Protein AF-A0A1S3IT94-F1 (afdb_monomer_lite)

Structure (mmCIF, N/CA/C/O backbone):
data_AF-A0A1S3IT94-F1
#
_entry.id   AF-A0A1S3IT94-F1
#
loop_
_atom_site.group_PDB
_atom_site.id
_atom_site.type_symbol
_atom_site.label_atom_id
_atom_site.label_alt_id
_atom_site.label_comp_id
_atom_site.label_asym_id
_atom_site.label_entity_id
_atom_site.label_seq_id
_atom_site.pdbx_PDB_ins_code
_atom_site.Cartn_x
_atom_site.Cartn_y
_atom_site.Cartn_z
_atom_site.occupancy
_atom_site.B_iso_or_equiv
_atom_site.auth_seq_id
_atom_site.auth_comp_id
_atom_site.auth_asym_id
_atom_site.auth_atom_id
_atom_site.pdbx_PDB_model_num
ATOM 1 N N . GLN A 1 1 ? -14.171 5.088 -0.747 1.00 78.56 1 GLN A N 1
ATOM 2 C CA . GLN A 1 1 ? -12.968 5.664 -0.095 1.00 78.56 1 GLN A CA 1
ATOM 3 C C . GLN A 1 1 ? -12.028 6.162 -1.191 1.00 78.56 1 GLN A C 1
ATOM 5 O O . GLN A 1 1 ? -12.064 5.549 -2.247 1.00 78.56 1 GLN A O 1
ATOM 10 N N . PRO A 1 2 ? -11.254 7.252 -1.015 1.00 91.00 2 PRO A N 1
ATOM 11 C CA . PRO A 1 2 ? -10.341 7.728 -2.061 1.00 91.00 2 PRO A CA 1
ATOM 12 C C . PRO A 1 2 ? -9.267 6.685 -2.406 1.00 91.00 2 PRO A C 1
ATOM 14 O O . PRO A 1 2 ? -8.720 6.064 -1.494 1.00 91.00 2 PRO A O 1
ATOM 17 N N . GLU A 1 3 ? -8.940 6.518 -3.690 1.00 90.44 3 GLU A N 1
ATOM 18 C CA . GLU A 1 3 ? -8.047 5.437 -4.150 1.00 90.44 3 GLU A CA 1
ATOM 19 C C . GLU A 1 3 ? -6.623 5.567 -3.592 1.00 90.44 3 GLU A C 1
ATOM 21 O O . GLU A 1 3 ? -6.069 4.605 -3.065 1.00 90.44 3 GLU A O 1
ATOM 26 N N . GLY A 1 4 ? -6.062 6.781 -3.582 1.00 92.44 4 GLY A N 1
ATOM 27 C CA . GLY A 1 4 ? -4.735 7.016 -3.003 1.00 92.44 4 GLY A CA 1
ATOM 28 C C . GLY A 1 4 ? -4.660 6.695 -1.513 1.00 92.44 4 GLY A C 1
ATOM 29 O O . GLY A 1 4 ? -3.640 6.211 -1.031 1.00 92.44 4 GLY A O 1
ATOM 30 N N . LEU A 1 5 ? -5.762 6.867 -0.778 1.00 94.69 5 LEU A N 1
ATOM 31 C CA . LEU A 1 5 ? -5.815 6.434 0.614 1.00 94.69 5 LEU A CA 1
ATOM 32 C C . LEU A 1 5 ? -5.825 4.906 0.729 1.00 94.69 5 LEU A C 1
ATOM 34 O O . LEU A 1 5 ? -5.148 4.366 1.598 1.00 94.69 5 LEU A O 1
ATOM 38 N N . LYS A 1 6 ? -6.574 4.206 -0.128 1.00 93.25 6 LYS A N 1
ATOM 39 C CA . LYS A 1 6 ? -6.608 2.736 -0.143 1.00 93.25 6 LYS A CA 1
ATOM 40 C C . LYS A 1 6 ? -5.209 2.158 -0.387 1.00 93.25 6 LYS A C 1
ATOM 42 O O . LYS A 1 6 ? -4.783 1.271 0.345 1.00 93.25 6 LYS A O 1
ATOM 47 N N . GLN A 1 7 ? -4.471 2.723 -1.337 1.00 94.69 7 GLN A N 1
ATOM 48 C CA . GLN A 1 7 ? -3.089 2.339 -1.637 1.00 94.69 7 GLN A CA 1
ATOM 49 C C . GLN A 1 7 ? -2.137 2.580 -0.457 1.00 94.69 7 GLN A C 1
ATOM 51 O O . GLN A 1 7 ? -1.350 1.703 -0.108 1.00 94.69 7 GLN A O 1
ATOM 56 N N . LEU A 1 8 ? -2.233 3.740 0.205 1.00 95.06 8 LEU A N 1
ATOM 57 C CA . LEU A 1 8 ? -1.429 4.040 1.396 1.00 95.06 8 LEU A CA 1
ATOM 58 C C . LEU A 1 8 ? -1.749 3.107 2.570 1.00 95.06 8 LEU A C 1
ATOM 60 O O . LEU A 1 8 ? -0.840 2.692 3.283 1.00 95.06 8 LEU A O 1
ATOM 64 N N . ILE A 1 9 ? -3.023 2.757 2.761 1.00 95.06 9 ILE A N 1
ATOM 65 C CA . ILE A 1 9 ? -3.439 1.795 3.787 1.00 95.06 9 ILE A CA 1
ATOM 66 C C . ILE A 1 9 ? -2.860 0.412 3.484 1.00 95.06 9 ILE A C 1
ATOM 68 O O . ILE A 1 9 ? -2.285 -0.197 4.380 1.00 95.06 9 ILE A O 1
ATOM 72 N N . ALA A 1 10 ? -2.951 -0.061 2.239 1.00 95.06 10 ALA A N 1
ATOM 73 C CA . ALA A 1 10 ? -2.386 -1.350 1.841 1.00 95.06 10 ALA A CA 1
ATOM 74 C C . ALA A 1 10 ? -0.861 -1.398 2.056 1.00 95.06 10 ALA A C 1
ATOM 76 O O . ALA A 1 10 ? -0.342 -2.366 2.609 1.00 95.06 10 ALA A O 1
ATOM 77 N N . LEU A 1 11 ? -0.148 -0.321 1.703 1.00 95.75 11 LEU A N 1
ATOM 78 C CA . LEU A 1 11 ? 1.286 -0.177 1.978 1.00 95.75 11 LEU A CA 1
ATOM 79 C C . LEU A 1 11 ? 1.602 -0.225 3.476 1.00 95.75 11 LEU A C 1
ATOM 81 O O . LEU A 1 11 ? 2.539 -0.911 3.884 1.00 95.75 11 LEU A O 1
ATOM 85 N N . TYR A 1 12 ? 0.841 0.518 4.283 1.00 95.62 12 TYR A N 1
ATOM 86 C CA . TYR A 1 12 ? 1.028 0.569 5.728 1.00 95.62 12 TYR A CA 1
ATOM 87 C C . TYR A 1 12 ? 0.789 -0.801 6.364 1.00 95.62 12 TYR A C 1
ATOM 89 O O . TYR A 1 12 ? 1.653 -1.293 7.083 1.00 95.62 12 TYR A O 1
ATOM 97 N N . ILE A 1 13 ? -0.335 -1.451 6.050 1.00 94.50 13 ILE A N 1
ATOM 98 C CA . ILE A 1 13 ? -0.670 -2.777 6.579 1.00 94.50 13 ILE A CA 1
ATOM 99 C C . ILE A 1 13 ? 0.391 -3.792 6.162 1.00 94.50 13 ILE A C 1
ATOM 101 O O . ILE A 1 13 ? 0.944 -4.462 7.027 1.00 94.50 13 ILE A O 1
ATOM 105 N N . GLY A 1 14 ? 0.742 -3.866 4.874 1.00 94.19 14 GLY A N 1
ATOM 106 C CA . GLY A 1 14 ? 1.728 -4.834 4.388 1.00 94.19 14 GLY A CA 1
ATOM 107 C C . GLY A 1 14 ? 3.084 -4.716 5.093 1.00 94.19 14 GLY A C 1
ATOM 108 O O . GLY A 1 14 ? 3.676 -5.731 5.467 1.00 94.19 14 GLY A O 1
ATOM 109 N N . ARG A 1 15 ? 3.540 -3.482 5.356 1.00 94.50 15 ARG A N 1
ATOM 110 C CA . ARG A 1 15 ? 4.793 -3.212 6.082 1.00 94.50 15 ARG A CA 1
ATOM 111 C C . ARG A 1 15 ? 4.700 -3.476 7.574 1.00 94.50 15 ARG A C 1
ATOM 113 O O . ARG A 1 15 ? 5.636 -4.007 8.162 1.00 94.50 15 ARG A O 1
ATOM 120 N N . CYS A 1 16 ? 3.602 -3.060 8.191 1.00 93.00 16 CYS A N 1
ATOM 121 C CA . CYS A 1 16 ? 3.471 -3.070 9.637 1.00 93.00 16 CYS A CA 1
ATOM 122 C C . CYS A 1 16 ? 2.882 -4.372 10.175 1.00 93.00 16 CYS A C 1
ATOM 124 O O . CYS A 1 16 ? 2.985 -4.583 11.376 1.00 93.00 16 CYS A O 1
ATOM 126 N N . HIS A 1 17 ? 2.346 -5.270 9.338 1.00 91.56 17 HIS A N 1
ATO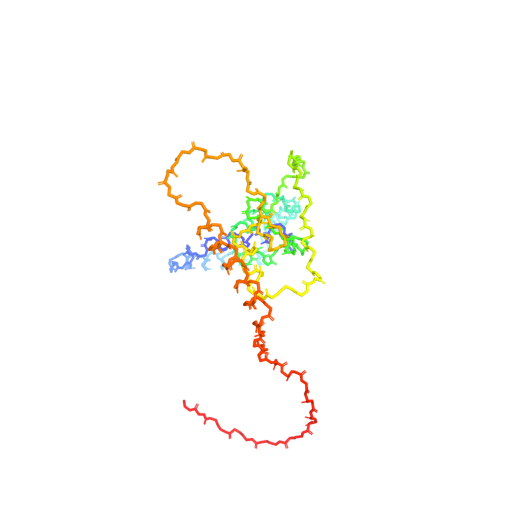M 127 C CA . HIS A 1 17 ? 1.734 -6.525 9.790 1.00 91.56 17 HIS A CA 1
ATOM 128 C C . HIS A 1 17 ? 2.579 -7.336 10.798 1.00 91.56 17 HIS A C 1
ATOM 130 O O . HIS A 1 17 ? 1.981 -7.922 11.702 1.00 91.56 17 HIS A O 1
ATOM 136 N N . PRO A 1 18 ? 3.933 -7.384 10.738 1.00 91.75 18 PRO A N 1
ATOM 137 C CA . PRO A 1 18 ? 4.709 -8.140 11.719 1.00 91.75 18 PRO A CA 1
ATOM 138 C C . PRO A 1 18 ? 4.586 -7.562 13.132 1.00 91.75 18 PRO A C 1
ATOM 140 O O . PRO A 1 18 ? 4.558 -8.319 14.097 1.00 91.75 18 PRO A O 1
ATOM 143 N N . CYS A 1 19 ? 4.442 -6.239 13.258 1.00 87.88 19 CYS A N 1
ATOM 144 C CA . CYS A 1 19 ? 4.283 -5.551 14.541 1.00 87.88 19 CYS A CA 1
ATOM 145 C C . CYS A 1 19 ? 2.935 -5.856 15.216 1.00 87.88 19 CYS A C 1
ATOM 147 O O . CYS A 1 19 ? 2.755 -5.556 16.388 1.00 87.88 19 CYS A O 1
ATOM 149 N N . TRP A 1 20 ? 1.985 -6.436 14.478 1.00 89.06 20 TRP A N 1
ATOM 150 C CA . TRP A 1 20 ? 0.621 -6.700 14.938 1.00 89.06 20 TRP A CA 1
ATOM 151 C C . TRP A 1 20 ? 0.454 -8.158 15.376 1.00 89.06 20 TRP A C 1
ATOM 153 O O . TRP A 1 20 ? -0.643 -8.570 15.728 1.00 89.06 20 TRP A O 1
ATOM 163 N N . LYS A 1 21 ? 1.534 -8.952 15.346 1.00 90.75 21 LYS A N 1
ATOM 164 C CA . LYS A 1 21 ? 1.544 -10.344 15.819 1.00 90.75 21 LYS A CA 1
ATOM 165 C C . LYS A 1 21 ? 1.709 -10.455 17.336 1.00 90.75 21 LYS A C 1
ATOM 167 O O . LYS A 1 21 ? 1.485 -11.527 17.887 1.00 90.75 21 LYS A O 1
ATOM 172 N N . ASP A 1 22 ? 2.116 -9.374 17.997 1.00 93.56 22 ASP A N 1
ATOM 173 C CA . ASP A 1 22 ? 2.289 -9.333 19.445 1.00 93.56 22 ASP A CA 1
ATOM 174 C C . ASP A 1 22 ? 0.916 -9.399 20.154 1.00 93.56 22 ASP A C 1
ATOM 176 O O . ASP A 1 22 ? 0.066 -8.531 19.916 1.00 93.56 22 ASP A O 1
ATOM 180 N N . PRO A 1 23 ? 0.677 -10.394 21.033 1.00 93.88 23 PRO A N 1
ATOM 181 C CA . PRO A 1 23 ? -0.583 -10.532 21.758 1.00 93.88 23 PRO A CA 1
ATOM 182 C C . PRO A 1 23 ? -0.984 -9.296 22.570 1.00 93.88 23 PRO A C 1
ATOM 184 O O . PRO A 1 23 ? -2.176 -9.005 22.680 1.00 93.88 23 PRO A O 1
ATOM 187 N N . ASP A 1 24 ? -0.025 -8.563 23.140 1.00 94.94 24 ASP A N 1
ATOM 188 C CA . ASP A 1 24 ? -0.311 -7.352 23.910 1.00 94.94 24 ASP A CA 1
ATOM 189 C C . ASP A 1 24 ? -0.787 -6.217 23.003 1.00 94.94 24 ASP A C 1
ATOM 191 O O . ASP A 1 24 ? -1.761 -5.529 23.326 1.00 94.94 24 ASP A O 1
ATOM 195 N N . VAL A 1 25 ? -0.173 -6.077 21.825 1.00 93.81 25 VAL A N 1
ATOM 196 C CA . VAL A 1 25 ? -0.588 -5.101 20.807 1.00 93.81 25 VAL A CA 1
ATOM 197 C C . VAL A 1 25 ? -1.986 -5.427 20.282 1.00 93.81 25 VAL A C 1
ATOM 199 O O . VAL A 1 25 ? -2.817 -4.526 20.164 1.00 93.81 25 VAL A O 1
ATOM 202 N N . VAL A 1 26 ? -2.285 -6.703 20.021 1.00 93.25 26 VAL A N 1
ATOM 203 C CA . VAL A 1 26 ? -3.615 -7.136 19.555 1.00 93.25 26 VAL A CA 1
ATOM 204 C C . VAL A 1 26 ? -4.689 -6.862 20.608 1.00 93.25 26 VAL A C 1
ATOM 206 O O . VAL A 1 26 ? -5.724 -6.278 20.282 1.00 93.25 26 VAL A O 1
ATOM 209 N N . ARG A 1 27 ? -4.441 -7.209 21.879 1.00 95.44 27 ARG A N 1
ATOM 210 C CA . ARG A 1 27 ? -5.373 -6.923 22.986 1.00 95.44 27 ARG A CA 1
ATOM 211 C C . ARG A 1 27 ? -5.620 -5.426 23.155 1.00 95.44 27 ARG A C 1
ATOM 213 O O . ARG A 1 27 ? -6.759 -4.997 23.356 1.00 95.44 27 ARG A O 1
ATOM 220 N N . TRP A 1 28 ? -4.559 -4.623 23.071 1.00 95.88 28 TRP A N 1
ATOM 221 C CA . TRP A 1 28 ? -4.674 -3.168 23.098 1.00 95.88 28 TRP A CA 1
ATOM 222 C C . TRP A 1 28 ? -5.531 -2.665 21.933 1.00 95.88 28 TRP A C 1
ATOM 224 O O . TRP A 1 28 ? -6.457 -1.881 22.151 1.00 95.88 28 TRP A O 1
ATOM 234 N N . LEU A 1 29 ? -5.276 -3.138 20.712 1.00 94.69 29 LEU A N 1
ATOM 235 C CA . LEU A 1 29 ? -6.019 -2.726 19.526 1.00 94.69 29 LEU A CA 1
ATOM 236 C C . LEU A 1 29 ? -7.507 -3.066 19.655 1.00 94.69 29 LEU A C 1
ATOM 238 O O . LEU A 1 29 ? -8.343 -2.194 19.437 1.00 94.69 29 LEU A O 1
ATOM 242 N N . GLU A 1 30 ? -7.840 -4.291 20.064 1.00 95.81 30 GLU A N 1
ATOM 243 C CA . GLU A 1 30 ? -9.223 -4.737 20.253 1.00 95.81 30 GLU A CA 1
ATOM 244 C C . GLU A 1 30 ? -9.987 -3.817 21.216 1.00 95.81 30 GLU A C 1
ATOM 246 O O . GLU A 1 30 ? -11.091 -3.359 20.907 1.00 95.81 30 GLU A O 1
ATOM 251 N N . LYS A 1 31 ? -9.380 -3.491 22.366 1.00 97.44 31 LYS A N 1
ATOM 252 C CA . LYS A 1 31 ? -9.974 -2.578 23.350 1.00 97.44 31 LYS A CA 1
ATOM 253 C C . LYS A 1 31 ? -10.249 -1.197 22.749 1.00 97.44 31 LYS A C 1
ATOM 255 O O . LYS A 1 31 ? -11.336 -0.658 22.940 1.00 97.44 31 LYS A O 1
ATOM 260 N N . ASN A 1 32 ? -9.280 -0.624 22.034 1.00 96.88 32 ASN A N 1
ATOM 261 C CA . ASN A 1 32 ? -9.429 0.708 21.445 1.00 96.88 32 ASN A CA 1
ATOM 262 C C . ASN A 1 32 ? -10.450 0.720 20.303 1.00 96.88 32 ASN A C 1
ATOM 264 O O . ASN A 1 32 ? -11.237 1.655 20.204 1.00 96.88 32 ASN A O 1
ATOM 268 N N . VAL A 1 33 ? -10.479 -0.319 19.466 1.00 96.38 33 VAL A N 1
ATOM 269 C CA . VAL A 1 33 ? -11.448 -0.434 18.369 1.00 96.38 33 VAL A CA 1
ATOM 270 C C . VAL A 1 33 ? -12.875 -0.498 18.910 1.00 96.38 33 VAL A C 1
ATOM 272 O O . VAL A 1 33 ? -13.731 0.215 18.396 1.00 96.38 33 VAL A O 1
ATOM 275 N N . LYS A 1 34 ? -13.132 -1.267 19.978 1.00 97.50 34 LYS A N 1
ATOM 276 C CA . LYS A 1 34 ? -14.456 -1.313 20.627 1.00 97.50 34 LYS A CA 1
ATOM 277 C C . LYS A 1 34 ? -14.913 0.065 21.110 1.00 97.50 34 LYS A C 1
ATOM 279 O O . LYS A 1 34 ? -16.053 0.447 20.867 1.00 97.50 34 LYS A O 1
ATOM 284 N N . GLU A 1 35 ? -14.019 0.820 21.744 1.00 96.75 35 GLU A N 1
ATOM 285 C CA . GLU A 1 35 ? -14.325 2.176 22.210 1.00 96.75 35 GLU A CA 1
ATOM 286 C C . GLU A 1 35 ? -14.582 3.139 21.041 1.00 96.75 35 GLU A C 1
ATOM 288 O O . GLU A 1 35 ? -15.537 3.911 21.064 1.00 96.75 35 GLU A O 1
ATOM 293 N N . VAL A 1 36 ? -13.769 3.074 19.982 1.00 95.81 36 VAL A N 1
ATOM 294 C CA . VAL A 1 36 ? -13.953 3.908 18.784 1.00 95.81 36 VAL A CA 1
ATOM 295 C C . VAL A 1 36 ? -15.271 3.590 18.080 1.00 95.81 36 VAL A C 1
ATOM 297 O O . VAL A 1 36 ? -15.964 4.524 17.688 1.00 95.81 36 VAL A O 1
ATOM 300 N N . ILE A 1 37 ? -15.636 2.310 17.936 1.00 96.44 37 ILE A N 1
ATOM 301 C CA . ILE A 1 37 ? -16.916 1.900 17.336 1.00 96.44 37 ILE A CA 1
ATOM 302 C C . ILE A 1 37 ? -18.073 2.503 18.126 1.00 96.44 37 ILE A C 1
ATOM 304 O O . ILE A 1 37 ? -18.905 3.186 17.538 1.00 96.44 37 ILE A O 1
ATOM 308 N N . LYS A 1 38 ? -18.063 2.357 19.456 1.00 96.69 38 LYS A N 1
ATOM 309 C CA . LYS A 1 38 ? -19.095 2.935 20.319 1.00 96.69 38 LYS A CA 1
ATOM 310 C C . LYS A 1 38 ? -19.232 4.446 20.115 1.00 96.69 38 LYS A C 1
ATOM 312 O O . LYS A 1 38 ? -20.333 4.939 19.923 1.00 96.69 38 LYS A O 1
ATOM 317 N N . ARG A 1 39 ? -18.117 5.183 20.082 1.00 95.50 39 ARG A N 1
ATOM 318 C CA . ARG A 1 39 ? -18.139 6.639 19.847 1.00 95.50 39 ARG A CA 1
ATOM 319 C C . ARG A 1 39 ? -18.695 7.006 18.471 1.00 95.50 39 ARG A C 1
ATOM 321 O O . ARG A 1 39 ? -19.385 8.011 18.338 1.00 95.50 39 ARG A O 1
ATOM 328 N N . VAL A 1 40 ? -18.386 6.216 17.444 1.00 95.69 40 VAL A N 1
ATOM 329 C CA . VAL A 1 40 ? -18.938 6.418 16.098 1.00 95.69 40 VAL A CA 1
ATOM 330 C C . VAL A 1 40 ? -20.447 6.158 16.083 1.00 95.69 40 VAL A C 1
ATOM 332 O O . VAL A 1 40 ? -21.171 6.962 15.498 1.00 95.69 40 VAL A O 1
ATOM 335 N N . ASP A 1 41 ? -20.913 5.099 16.747 1.00 95.88 41 ASP A N 1
ATOM 336 C CA . ASP A 1 41 ? -22.338 4.757 16.863 1.00 95.88 41 ASP A CA 1
ATOM 337 C C . ASP A 1 41 ? -23.117 5.809 17.671 1.00 95.88 41 ASP A C 1
ATOM 339 O O . ASP A 1 41 ? -24.232 6.177 17.301 1.00 95.88 41 ASP A O 1
ATOM 343 N N . ASP A 1 42 ? -22.488 6.374 18.705 1.00 96.25 42 ASP A N 1
ATOM 344 C CA . ASP A 1 42 ? -23.008 7.492 19.501 1.00 96.25 42 ASP A CA 1
ATOM 345 C C . ASP A 1 42 ? -23.009 8.834 18.725 1.00 96.25 42 ASP A C 1
ATOM 347 O O . ASP A 1 42 ? -23.477 9.855 19.232 1.00 96.25 42 ASP A O 1
ATOM 351 N N . GLY A 1 43 ? -22.500 8.857 17.485 1.00 93.75 43 GLY A N 1
ATOM 352 C CA . GLY A 1 43 ? -22.547 10.019 16.597 1.00 93.75 43 GLY A CA 1
ATOM 353 C C . GLY A 1 43 ? -21.458 11.068 16.841 1.00 93.75 43 GLY A C 1
ATOM 354 O O . GLY A 1 43 ? -21.698 12.252 16.597 1.00 93.75 43 GLY A O 1
ATOM 355 N N . ASP A 1 44 ? -20.266 10.668 17.306 1.00 95.31 44 ASP A N 1
ATOM 356 C CA . ASP A 1 44 ? -19.152 11.590 17.581 1.00 95.31 44 ASP A CA 1
ATOM 357 C C . ASP A 1 44 ? -18.842 12.483 16.348 1.00 95.31 44 ASP A C 1
ATOM 359 O O . ASP A 1 44 ? -18.509 11.970 15.267 1.00 95.31 44 ASP A O 1
ATOM 363 N N . PRO A 1 45 ? -18.919 13.827 16.472 1.00 94.56 45 PRO A N 1
ATOM 364 C CA . PRO A 1 45 ? -18.719 14.756 15.355 1.00 94.56 45 PRO A CA 1
ATOM 365 C C . PRO A 1 45 ? -17.327 14.642 14.718 1.00 94.56 45 PRO A C 1
ATOM 367 O O . PRO A 1 45 ? -17.145 14.978 13.541 1.00 94.56 45 PRO A O 1
ATOM 370 N N . LEU A 1 46 ? -16.348 14.119 15.460 1.00 94.06 46 LEU A N 1
ATOM 371 C CA . LEU A 1 46 ? -14.995 13.886 14.975 1.00 94.06 46 LEU A CA 1
ATOM 372 C C . LEU A 1 46 ? -14.965 12.882 13.806 1.00 94.06 46 LEU A C 1
ATOM 374 O O . LEU A 1 46 ? -14.137 12.999 12.896 1.00 94.06 46 LEU A O 1
ATOM 378 N N . ALA A 1 47 ? -15.896 11.921 13.775 1.00 93.44 47 ALA A N 1
ATOM 379 C CA . ALA A 1 47 ? -16.000 10.948 12.690 1.00 93.44 47 ALA A CA 1
ATOM 380 C C . ALA A 1 47 ? -16.313 11.626 11.343 1.00 93.44 47 ALA A C 1
ATOM 382 O O . ALA A 1 47 ? -15.705 11.295 10.315 1.00 93.44 47 ALA A O 1
ATOM 383 N N . GLU A 1 48 ? -17.214 12.613 11.353 1.00 92.19 48 GLU A N 1
ATOM 384 C CA . GLU A 1 48 ? -17.571 13.401 10.171 1.00 92.19 48 GLU A CA 1
ATOM 385 C C . GLU A 1 48 ? -16.433 14.339 9.754 1.00 92.19 48 GLU A C 1
ATOM 387 O O . GLU A 1 48 ? -16.111 14.460 8.568 1.00 92.19 48 GLU A O 1
ATOM 392 N N . GLU A 1 49 ? -15.748 14.950 10.719 1.00 95.62 49 GLU A N 1
ATOM 393 C CA . GLU A 1 49 ? -14.569 15.771 10.446 1.00 95.62 49 GLU A CA 1
ATOM 394 C C . GLU A 1 49 ? -13.475 14.964 9.726 1.00 95.62 49 GLU A C 1
ATOM 396 O O . GLU A 1 49 ? -12.937 15.393 8.696 1.00 95.62 49 GLU A O 1
ATOM 401 N N . TYR A 1 50 ? -13.169 13.757 10.212 1.00 93.62 50 TYR A N 1
ATOM 402 C CA . TYR A 1 50 ? -12.194 12.888 9.560 1.00 93.62 50 TYR A CA 1
ATOM 403 C C . TYR A 1 50 ? -12.675 12.375 8.205 1.00 93.62 50 TYR A C 1
ATOM 405 O O . TYR A 1 50 ? -11.857 12.241 7.290 1.00 93.62 50 TYR A O 1
ATOM 413 N N . ARG A 1 51 ? -13.980 12.136 8.022 1.00 92.06 51 ARG A N 1
ATOM 414 C CA . ARG A 1 51 ? -14.555 11.809 6.708 1.00 92.06 51 ARG A CA 1
ATOM 415 C C . ARG A 1 51 ? -14.256 12.919 5.695 1.00 92.06 51 ARG A C 1
ATOM 417 O O . ARG A 1 51 ? -13.691 12.624 4.637 1.00 92.06 51 ARG A O 1
ATOM 424 N N . LYS A 1 52 ? -14.519 14.182 6.048 1.00 93.75 52 LYS A N 1
ATOM 425 C CA . LYS A 1 52 ? -14.212 15.355 5.208 1.00 93.75 52 LYS A CA 1
ATOM 426 C C . LYS A 1 52 ? -12.711 15.505 4.954 1.00 93.75 52 LYS A C 1
ATOM 428 O O . LYS A 1 52 ? -12.292 15.692 3.811 1.00 93.75 52 LYS A O 1
ATOM 433 N N . LYS A 1 53 ? -11.871 15.343 5.986 1.00 94.50 53 LYS A N 1
ATOM 434 C CA . LYS A 1 53 ? -10.401 15.382 5.847 1.00 94.50 53 LYS A CA 1
ATOM 435 C C . LYS A 1 53 ? -9.890 14.327 4.864 1.00 94.50 53 LYS A C 1
ATOM 437 O O . LYS A 1 53 ? -9.046 14.655 4.033 1.00 94.50 53 LYS A O 1
ATOM 442 N N . ARG A 1 54 ? -10.403 13.090 4.914 1.00 94.50 54 ARG A N 1
ATOM 443 C CA . ARG A 1 54 ? -10.010 12.031 3.968 1.00 94.50 54 ARG A CA 1
ATOM 444 C C . ARG A 1 54 ? -10.392 12.389 2.530 1.00 94.50 54 ARG A C 1
ATOM 446 O O . ARG A 1 54 ? -9.576 12.220 1.632 1.00 94.50 54 ARG A O 1
ATOM 453 N N . GLN A 1 55 ? -11.588 12.925 2.304 1.00 90.50 55 GLN A N 1
ATOM 454 C CA . GLN A 1 55 ? -12.016 13.347 0.963 1.00 90.50 55 GLN A CA 1
ATOM 455 C C . GLN A 1 55 ? -11.174 14.513 0.416 1.00 90.50 55 GLN A C 1
ATOM 457 O O . GLN A 1 55 ? -10.855 14.546 -0.769 1.00 90.50 55 GLN A O 1
ATOM 462 N N . GLY A 1 56 ? -10.786 15.461 1.274 1.00 91.25 56 GLY A N 1
ATOM 463 C CA . GLY A 1 56 ? -9.999 16.627 0.871 1.00 91.25 56 GLY A CA 1
ATOM 464 C C . GLY A 1 56 ? -8.513 16.345 0.635 1.00 91.25 56 GLY A C 1
ATOM 465 O O . GLY A 1 56 ? -7.937 16.919 -0.285 1.00 91.25 56 GLY A O 1
ATOM 466 N N . ARG A 1 57 ? -7.891 15.484 1.455 1.00 92.75 57 ARG A N 1
ATOM 467 C CA . ARG A 1 57 ? -6.427 15.288 1.473 1.00 92.75 57 ARG A CA 1
ATOM 468 C C . ARG A 1 57 ? -5.915 14.260 0.466 1.00 92.75 57 ARG A C 1
ATOM 470 O O . ARG A 1 57 ? -4.791 14.396 0.004 1.00 92.75 57 ARG A O 1
ATOM 477 N N . TYR A 1 58 ? -6.711 13.249 0.125 1.00 92.75 58 TYR A N 1
ATOM 478 C CA . TYR A 1 58 ? -6.282 12.146 -0.744 1.00 92.75 58 TYR A CA 1
ATOM 479 C C . TYR A 1 58 ? -6.873 12.291 -2.151 1.00 92.75 58 TYR A C 1
ATOM 481 O O . TYR A 1 58 ? -7.695 11.482 -2.584 1.00 92.75 58 TYR A O 1
ATOM 489 N N . ARG A 1 59 ? -6.488 13.365 -2.850 1.00 89.81 59 ARG A N 1
ATOM 490 C CA . ARG A 1 59 ? -6.924 13.652 -4.225 1.00 89.81 59 ARG A CA 1
ATOM 491 C C . ARG A 1 59 ? -5.950 13.037 -5.223 1.00 89.81 59 ARG A C 1
ATOM 493 O O . ARG A 1 59 ? -4.907 13.614 -5.509 1.00 89.81 59 ARG A O 1
ATOM 500 N N . GLY A 1 60 ? -6.315 11.868 -5.740 1.00 89.94 60 GLY A N 1
ATOM 501 C CA . GLY A 1 60 ? -5.435 11.085 -6.602 1.00 89.94 60 GLY A CA 1
ATOM 502 C C . GLY A 1 60 ? -4.219 10.539 -5.853 1.00 89.94 60 GLY A C 1
ATOM 503 O O . GLY A 1 60 ? -4.084 10.698 -4.635 1.00 89.94 60 GLY A O 1
ATOM 504 N N . THR A 1 61 ? -3.342 9.880 -6.600 1.00 93.06 61 THR A N 1
ATOM 505 C CA . THR A 1 61 ? -2.129 9.272 -6.058 1.00 93.06 61 THR A CA 1
ATOM 506 C C . THR A 1 61 ? -0.916 9.873 -6.750 1.00 93.06 61 THR A C 1
ATOM 508 O O . THR A 1 61 ? -0.796 9.772 -7.971 1.00 93.06 61 THR A O 1
ATOM 511 N N . PRO A 1 62 ? -0.000 10.488 -5.991 1.00 92.38 62 PRO A N 1
ATOM 512 C CA . PRO A 1 62 ? 1.255 10.983 -6.533 1.00 92.38 62 PRO A CA 1
ATOM 513 C C . PRO A 1 62 ? 2.124 9.869 -7.139 1.00 92.38 62 PRO A C 1
ATOM 515 O O . PRO A 1 62 ? 2.188 8.753 -6.618 1.00 92.38 62 PRO A O 1
ATOM 518 N N . ARG A 1 63 ? 2.870 10.191 -8.204 1.00 90.06 63 ARG A N 1
ATOM 519 C CA . ARG A 1 63 ? 3.728 9.235 -8.932 1.00 90.06 63 ARG A CA 1
ATOM 520 C C . ARG A 1 63 ? 4.762 8.535 -8.045 1.00 90.06 63 ARG A C 1
ATOM 522 O O . ARG A 1 63 ? 5.034 7.354 -8.233 1.00 90.06 63 ARG A O 1
ATOM 529 N N . ASN A 1 64 ? 5.309 9.227 -7.046 1.00 91.75 64 ASN A N 1
ATOM 530 C CA . ASN A 1 64 ? 6.252 8.639 -6.089 1.00 91.75 64 ASN A CA 1
ATOM 531 C C . ASN A 1 64 ? 5.619 7.532 -5.229 1.00 91.75 64 ASN A C 1
ATOM 533 O O . ASN A 1 64 ? 6.317 6.589 -4.866 1.00 91.75 64 ASN A O 1
ATOM 537 N N . ILE A 1 65 ? 4.316 7.609 -4.938 1.00 94.00 65 ILE A N 1
ATOM 538 C CA . ILE A 1 65 ? 3.603 6.539 -4.232 1.00 94.00 65 ILE A CA 1
ATOM 539 C C . ILE A 1 65 ? 3.436 5.329 -5.149 1.00 94.00 65 ILE A C 1
ATOM 541 O O . ILE A 1 65 ? 3.735 4.219 -4.725 1.00 94.00 65 ILE A O 1
ATOM 545 N N . PHE A 1 66 ? 3.067 5.528 -6.418 1.00 92.88 66 PHE A N 1
ATOM 546 C CA . PHE A 1 66 ? 3.034 4.430 -7.392 1.00 92.88 66 PHE A CA 1
ATOM 547 C C . PHE A 1 66 ? 4.399 3.756 -7.553 1.00 92.88 66 PHE A C 1
ATOM 549 O O . PHE A 1 66 ? 4.479 2.529 -7.535 1.00 92.88 66 PHE A O 1
ATOM 556 N N . ARG A 1 67 ? 5.480 4.546 -7.622 1.00 92.06 67 ARG A N 1
ATOM 557 C CA . ARG A 1 67 ? 6.848 4.014 -7.684 1.00 92.06 67 ARG A CA 1
ATOM 558 C C . ARG A 1 67 ? 7.146 3.162 -6.455 1.00 92.06 67 ARG A C 1
ATOM 560 O O . ARG A 1 67 ? 7.674 2.064 -6.577 1.00 92.06 67 ARG A O 1
ATOM 567 N N . HIS A 1 68 ? 6.777 3.651 -5.275 1.00 93.00 68 HIS A N 1
ATOM 568 C CA . HIS A 1 68 ? 6.987 2.921 -4.034 1.00 93.00 68 HIS A CA 1
ATOM 569 C C . HIS A 1 68 ? 6.210 1.602 -3.978 1.00 93.00 68 HIS A C 1
ATOM 571 O O . HIS A 1 68 ? 6.763 0.609 -3.515 1.00 93.00 68 HIS A O 1
ATOM 577 N N . ILE A 1 69 ? 4.965 1.573 -4.466 1.00 93.44 69 ILE A N 1
ATOM 578 C CA . ILE A 1 69 ? 4.168 0.342 -4.546 1.00 93.44 69 ILE A CA 1
ATOM 579 C C . ILE A 1 69 ? 4.893 -0.697 -5.398 1.00 93.44 69 ILE A C 1
ATOM 581 O O . ILE A 1 69 ? 5.140 -1.794 -4.900 1.00 93.44 69 ILE A O 1
ATOM 585 N N . LEU A 1 70 ? 5.304 -0.316 -6.614 1.00 91.56 70 LEU A N 1
ATOM 586 C CA . LEU A 1 70 ? 6.004 -1.197 -7.552 1.00 91.56 70 LEU A CA 1
ATOM 587 C C . LEU A 1 70 ? 7.314 -1.746 -6.968 1.00 91.56 70 LEU A C 1
ATOM 589 O O . LEU A 1 70 ? 7.546 -2.943 -7.037 1.00 91.56 70 LEU A O 1
ATOM 593 N N . ILE A 1 71 ? 8.131 -0.899 -6.331 1.00 90.31 71 ILE A N 1
ATOM 594 C CA . ILE A 1 71 ? 9.408 -1.324 -5.721 1.00 90.31 71 ILE A CA 1
ATOM 595 C C . ILE A 1 71 ? 9.187 -2.202 -4.485 1.00 90.31 71 ILE A C 1
ATOM 597 O O . ILE A 1 71 ? 10.006 -3.056 -4.171 1.00 90.31 71 ILE A O 1
ATOM 601 N N . SER A 1 72 ? 8.119 -1.955 -3.723 1.00 90.94 72 SER A N 1
ATOM 602 C CA . SER A 1 72 ? 7.901 -2.658 -2.457 1.00 90.94 72 SER A CA 1
ATOM 603 C C . SER A 1 72 ? 7.408 -4.093 -2.610 1.00 90.94 72 SER A C 1
ATOM 605 O O . SER A 1 72 ? 7.461 -4.825 -1.626 1.00 90.94 72 SER A O 1
ATOM 607 N N . GLU A 1 73 ? 6.877 -4.457 -3.782 1.00 88.62 73 GLU A N 1
ATOM 608 C CA . GLU A 1 73 ? 6.330 -5.789 -4.097 1.00 88.62 73 GLU A CA 1
ATOM 609 C C . GLU A 1 73 ? 5.301 -6.317 -3.075 1.00 88.62 73 GLU A C 1
ATOM 611 O O . GLU A 1 73 ? 5.035 -7.515 -2.959 1.00 88.62 73 GLU A O 1
ATOM 616 N N . ILE A 1 74 ? 4.663 -5.413 -2.326 1.00 9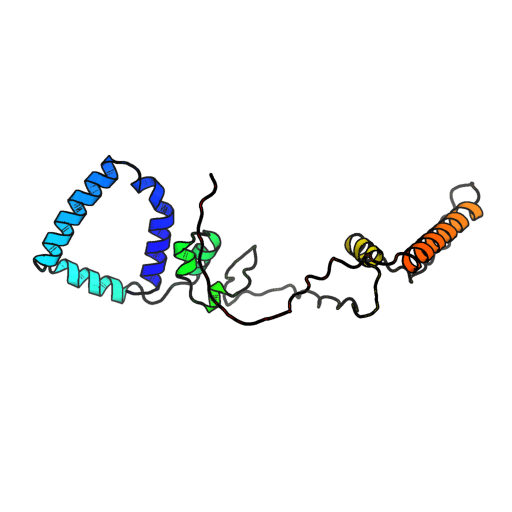4.06 74 ILE A N 1
ATOM 617 C CA . ILE A 1 74 ? 3.588 -5.772 -1.404 1.00 94.06 74 ILE A CA 1
ATOM 618 C C . ILE A 1 74 ? 2.370 -6.133 -2.251 1.00 94.06 74 ILE A C 1
ATOM 620 O O . ILE A 1 74 ? 1.803 -5.272 -2.929 1.00 94.06 74 ILE A O 1
ATOM 624 N N . LYS A 1 75 ? 1.957 -7.404 -2.199 1.00 92.31 75 LYS A N 1
ATOM 625 C CA . LYS A 1 75 ? 0.879 -7.966 -3.031 1.00 92.31 75 LYS A CA 1
ATOM 626 C C . LYS A 1 75 ? -0.410 -7.144 -2.954 1.00 92.31 75 LYS A C 1
ATOM 628 O O . LYS A 1 75 ? -0.919 -6.711 -3.983 1.00 92.31 75 LYS A O 1
ATOM 633 N N . ASP A 1 76 ? -0.864 -6.833 -1.742 1.00 91.56 76 ASP A N 1
ATOM 634 C CA . ASP A 1 76 ? -2.099 -6.069 -1.519 1.00 91.56 76 ASP A CA 1
ATOM 635 C C . ASP A 1 76 ? -2.013 -4.634 -2.057 1.00 91.56 76 ASP A C 1
ATOM 637 O O . ASP A 1 76 ? -2.990 -4.091 -2.573 1.00 91.56 76 ASP A O 1
ATOM 641 N N . ALA A 1 77 ? -0.835 -4.008 -1.963 1.00 92.88 77 ALA A N 1
ATOM 642 C CA . ALA A 1 77 ? -0.616 -2.667 -2.493 1.00 92.88 77 ALA A CA 1
ATOM 643 C C . ALA A 1 77 ? -0.544 -2.681 -4.027 1.00 92.88 77 ALA A C 1
ATOM 645 O O . ALA A 1 77 ? -1.095 -1.796 -4.678 1.00 92.88 77 ALA A O 1
ATOM 646 N N . THR A 1 78 ? 0.082 -3.712 -4.597 1.00 92.25 78 THR A N 1
ATOM 647 C CA . THR A 1 78 ? 0.189 -3.923 -6.046 1.00 92.25 78 THR A CA 1
ATOM 648 C C . THR A 1 78 ? -1.187 -4.174 -6.664 1.00 92.25 78 THR A C 1
ATOM 650 O O . THR A 1 78 ? -1.505 -3.605 -7.703 1.00 92.25 78 THR A O 1
ATOM 653 N N . ALA A 1 79 ? -2.058 -4.921 -5.978 1.00 91.19 79 ALA A N 1
ATOM 654 C CA . ALA A 1 79 ? -3.448 -5.136 -6.384 1.00 91.19 79 ALA A CA 1
ATOM 655 C C . ALA A 1 79 ? -4.305 -3.853 -6.368 1.00 91.19 79 ALA A C 1
ATOM 657 O O . ALA A 1 79 ? -5.357 -3.798 -7.002 1.00 91.19 79 ALA A O 1
ATOM 658 N N . ALA A 1 80 ? -3.871 -2.813 -5.649 1.00 90.81 80 ALA A N 1
ATOM 659 C CA . ALA A 1 80 ? -4.527 -1.509 -5.626 1.00 90.81 80 ALA A CA 1
ATOM 660 C C . ALA A 1 80 ? -3.998 -0.543 -6.706 1.00 90.81 80 ALA A C 1
ATOM 662 O O . ALA A 1 80 ? -4.398 0.624 -6.726 1.00 90.81 80 ALA A O 1
ATOM 663 N N . LEU A 1 81 ? -3.089 -0.979 -7.587 1.00 90.56 81 LEU A N 1
ATOM 664 C CA . LEU A 1 81 ? -2.601 -0.145 -8.683 1.00 90.56 81 LEU A CA 1
ATOM 665 C C . LEU A 1 81 ? -3.665 0.048 -9.776 1.00 90.56 81 LEU A C 1
ATOM 667 O O . LEU A 1 81 ? -4.435 -0.865 -10.075 1.00 90.56 81 LEU A O 1
ATOM 671 N N . PRO A 1 82 ? -3.682 1.218 -10.439 1.00 90.00 82 PRO A N 1
ATOM 672 C CA . PRO A 1 82 ? -4.449 1.409 -11.659 1.00 90.00 82 PRO A CA 1
ATOM 673 C C . PRO A 1 82 ? -4.042 0.404 -12.755 1.00 90.00 82 PRO A C 1
ATOM 675 O O . PRO A 1 82 ? -2.845 0.141 -12.910 1.00 90.00 82 PRO A O 1
ATOM 678 N N . PRO A 1 83 ? -4.981 -0.075 -13.596 1.00 86.00 83 PRO A N 1
ATOM 679 C CA . PRO A 1 83 ? -4.697 -1.100 -14.609 1.00 86.00 83 PRO A CA 1
ATOM 680 C C . PRO A 1 83 ? -3.564 -0.741 -15.580 1.00 86.00 83 PRO A C 1
ATOM 682 O O . PRO A 1 83 ? -2.773 -1.598 -15.963 1.00 86.00 83 PRO A O 1
ATOM 685 N N . HIS A 1 84 ? -3.444 0.538 -15.951 1.00 85.88 84 HIS A N 1
ATOM 686 C CA . HIS A 1 84 ? -2.391 1.000 -16.858 1.00 85.88 84 HIS A CA 1
ATOM 687 C C . HIS A 1 84 ? -0.984 0.869 -16.254 1.00 85.88 84 HIS A C 1
ATOM 689 O O . HIS A 1 84 ? -0.035 0.616 -16.987 1.00 85.88 84 HIS A O 1
ATOM 695 N N . LEU A 1 85 ? -0.834 0.993 -14.930 1.00 86.19 85 LEU A N 1
ATOM 696 C CA . LEU A 1 85 ? 0.459 0.820 -14.256 1.00 86.19 85 LEU A CA 1
ATOM 697 C C . LEU A 1 85 ? 0.766 -0.649 -13.964 1.00 86.19 85 LEU A C 1
ATOM 699 O O . LEU A 1 85 ? 1.930 -1.027 -13.985 1.00 86.19 85 LEU A O 1
ATOM 703 N N . ALA A 1 86 ? -0.258 -1.472 -13.727 1.00 82.50 86 ALA A N 1
ATOM 704 C CA . ALA A 1 86 ? -0.084 -2.904 -13.490 1.00 82.50 86 ALA A CA 1
ATOM 705 C C . ALA A 1 86 ? 0.392 -3.664 -14.745 1.00 82.50 86 ALA A C 1
ATOM 707 O O . ALA A 1 86 ? 1.159 -4.614 -14.630 1.00 82.50 86 ALA A O 1
ATOM 708 N N . ASN A 1 87 ? -0.033 -3.226 -15.936 1.00 75.69 87 ASN A N 1
ATOM 709 C CA . ASN A 1 87 ? 0.272 -3.893 -17.209 1.00 75.69 87 ASN A CA 1
ATOM 710 C C . ASN A 1 87 ? 1.502 -3.327 -17.938 1.00 75.69 87 ASN A C 1
ATOM 712 O O . ASN A 1 87 ? 1.871 -3.830 -18.999 1.00 75.69 87 ASN A O 1
ATOM 716 N N . THR A 1 88 ? 2.114 -2.257 -17.426 1.00 70.12 88 THR A N 1
ATOM 717 C CA . THR A 1 88 ? 3.287 -1.658 -18.073 1.00 70.12 88 THR A CA 1
ATOM 718 C C . THR A 1 88 ? 4.526 -2.482 -17.720 1.00 70.12 88 THR A C 1
ATOM 720 O O . THR A 1 88 ? 4.785 -2.659 -16.530 1.00 70.12 88 THR A O 1
ATOM 723 N N . PRO A 1 89 ? 5.316 -2.971 -18.698 1.00 65.94 89 PRO A N 1
ATOM 724 C CA . PRO A 1 89 ? 6.580 -3.637 -18.411 1.00 65.94 89 PRO A CA 1
ATOM 725 C C . PRO A 1 89 ? 7.506 -2.658 -17.686 1.00 65.94 89 PRO A C 1
ATOM 727 O O . PRO A 1 89 ? 7.972 -1.663 -18.242 1.00 65.94 89 PRO A O 1
ATOM 730 N N . VAL A 1 90 ? 7.708 -2.931 -16.403 1.00 69.88 90 VAL A N 1
ATOM 731 C CA . VAL A 1 90 ? 8.454 -2.086 -15.482 1.00 69.88 90 VAL A CA 1
ATOM 732 C C . VAL A 1 90 ? 9.944 -2.260 -15.763 1.00 69.88 90 VAL A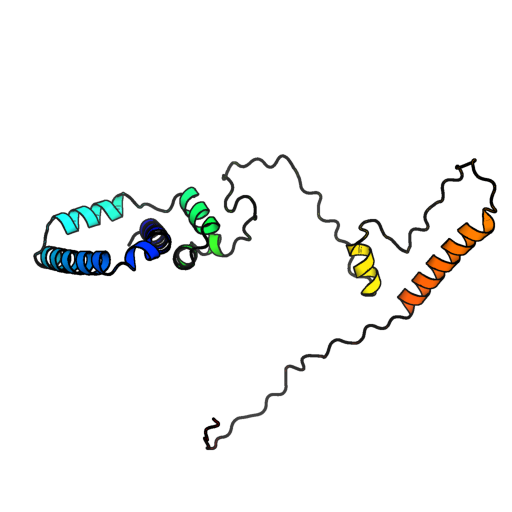 C 1
ATOM 734 O O . VAL A 1 90 ? 10.464 -3.373 -15.701 1.00 69.88 90 VAL A O 1
ATOM 737 N N . MET A 1 91 ? 10.647 -1.168 -16.074 1.00 67.00 91 MET A N 1
ATOM 738 C CA . MET A 1 91 ? 12.108 -1.209 -16.147 1.00 67.00 91 MET A CA 1
ATOM 739 C C . MET A 1 91 ? 12.659 -1.560 -14.765 1.00 67.00 91 MET A C 1
ATOM 741 O O . MET A 1 91 ?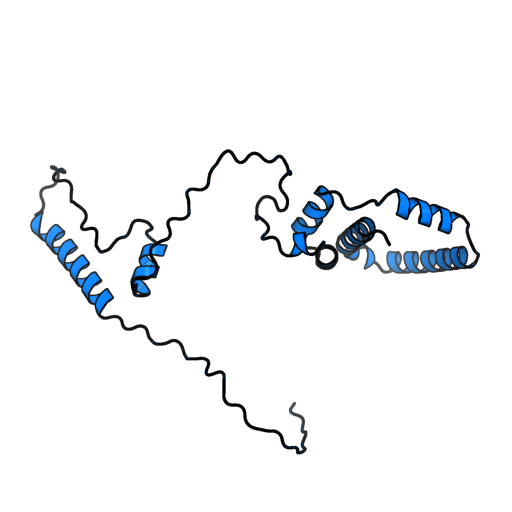 12.297 -0.934 -13.772 1.00 67.00 91 MET A O 1
ATOM 745 N N . SER A 1 92 ? 13.569 -2.530 -14.699 1.00 67.19 92 SER A N 1
ATOM 746 C CA . SER A 1 92 ? 14.142 -3.021 -13.438 1.00 67.19 92 SER A CA 1
ATOM 747 C C . SER A 1 92 ? 14.940 -1.966 -12.659 1.00 67.19 92 SER A C 1
ATOM 749 O O . SER A 1 92 ? 15.184 -2.150 -11.471 1.00 67.19 92 SER A O 1
ATOM 751 N N . TYR A 1 93 ? 15.335 -0.861 -13.303 1.00 70.62 93 TYR A N 1
ATOM 752 C CA . TYR A 1 93 ? 16.119 0.212 -12.682 1.00 70.62 93 TYR A CA 1
ATOM 753 C C . TYR A 1 93 ? 15.273 1.386 -12.151 1.00 70.62 93 TYR A C 1
ATOM 755 O O . TYR A 1 93 ? 15.560 1.903 -11.074 1.00 70.62 93 TYR A O 1
ATOM 763 N N . ASP A 1 94 ? 14.217 1.796 -12.865 1.00 80.56 94 ASP A N 1
ATOM 764 C CA . ASP A 1 94 ? 13.246 2.796 -12.390 1.00 80.56 94 ASP A CA 1
ATOM 765 C C . ASP A 1 94 ? 11.845 2.447 -12.916 1.00 80.56 94 ASP A C 1
ATOM 767 O O . ASP A 1 94 ? 11.599 2.569 -14.121 1.00 80.56 94 ASP A O 1
ATOM 771 N N . PRO A 1 95 ? 10.910 2.038 -12.037 1.00 84.12 95 PRO A N 1
ATOM 772 C CA . PRO A 1 95 ? 9.590 1.609 -12.462 1.00 84.12 95 PRO A CA 1
ATOM 773 C C . PRO A 1 95 ? 8.772 2.682 -13.165 1.00 84.12 95 PRO A C 1
ATOM 775 O O . PRO A 1 95 ? 7.889 2.379 -13.963 1.00 84.12 95 PRO A O 1
ATOM 778 N N . LEU A 1 96 ? 9.002 3.939 -12.787 1.00 86.19 96 LEU A N 1
ATOM 779 C CA . LEU A 1 96 ? 8.197 5.077 -13.199 1.00 86.19 96 LEU A CA 1
ATOM 780 C C . LEU A 1 96 ? 9.110 6.296 -13.309 1.00 86.19 96 LEU A C 1
ATOM 782 O O . LEU A 1 96 ? 9.068 7.145 -12.414 1.00 86.19 96 LEU A O 1
ATOM 786 N N . PRO A 1 97 ? 9.900 6.436 -14.388 1.00 83.31 97 PRO A N 1
ATOM 787 C CA . PRO A 1 97 ? 10.768 7.597 -14.570 1.00 83.31 97 PRO A CA 1
ATOM 788 C C . PRO A 1 97 ? 9.965 8.905 -14.545 1.00 83.31 97 PRO A C 1
ATOM 790 O O . PRO A 1 97 ? 8.748 8.876 -14.774 1.00 83.31 97 PRO A O 1
ATOM 793 N N . PRO A 1 98 ? 10.583 10.051 -14.213 1.00 83.31 98 PRO A N 1
ATOM 794 C CA . PRO A 1 98 ? 9.942 11.356 -14.358 1.00 83.31 98 PRO A CA 1
ATOM 795 C C . PRO A 1 98 ? 9.367 11.544 -15.769 1.00 83.31 98 PRO A C 1
ATOM 797 O O . PRO A 1 98 ? 9.912 11.014 -16.736 1.00 83.31 98 PRO A O 1
ATOM 800 N N . GLU A 1 99 ? 8.255 12.270 -15.893 1.00 81.25 99 GLU A N 1
ATOM 801 C CA . GLU A 1 99 ? 7.608 12.500 -17.198 1.00 81.25 99 GLU A CA 1
ATOM 802 C C . GLU A 1 99 ? 8.484 13.336 -18.144 1.00 81.25 99 GLU A C 1
ATOM 804 O O . GLU A 1 99 ? 8.386 13.204 -19.358 1.00 81.25 99 GLU A O 1
ATOM 809 N N . ASP A 1 100 ? 9.384 14.140 -17.585 1.00 81.88 100 ASP A N 1
ATOM 810 C CA . ASP A 1 100 ? 10.369 14.981 -18.260 1.00 81.88 100 ASP A CA 1
ATOM 811 C C . ASP A 1 100 ? 11.749 14.308 -18.398 1.00 81.88 100 ASP A C 1
ATOM 813 O O . ASP A 1 100 ? 12.764 14.978 -18.587 1.00 81.88 100 ASP A O 1
ATOM 817 N N . SER A 1 101 ? 11.816 12.976 -18.298 1.00 79.31 101 SER A N 1
ATOM 818 C CA . SER A 1 101 ? 13.077 12.249 -18.447 1.00 79.31 101 SER A CA 1
ATOM 819 C C . SER A 1 101 ? 13.640 12.386 -19.868 1.00 79.31 101 SER A C 1
ATOM 821 O O . SER A 1 101 ? 13.007 12.000 -20.850 1.00 79.31 101 SER A O 1
ATOM 823 N N . ILE A 1 102 ? 14.863 12.912 -19.975 1.00 78.62 102 ILE A N 1
ATOM 824 C CA . ILE A 1 102 ? 15.603 13.023 -21.235 1.00 78.62 102 ILE A CA 1
ATOM 825 C C . ILE A 1 102 ? 16.514 11.797 -21.368 1.00 78.62 102 ILE A C 1
ATOM 827 O O . ILE A 1 102 ? 17.503 11.673 -20.644 1.00 78.62 102 ILE A O 1
ATOM 831 N N . SER A 1 103 ? 16.207 10.897 -22.306 1.00 73.12 103 SER A N 1
ATOM 832 C CA . SER A 1 103 ? 17.132 9.824 -22.694 1.00 73.12 103 SER A CA 1
ATOM 833 C C . SER A 1 103 ? 18.124 10.355 -23.726 1.00 73.12 103 SER A C 1
ATOM 835 O O . SER A 1 103 ? 17.762 10.571 -24.877 1.00 73.12 103 SER A O 1
ATOM 837 N N . SER A 1 104 ? 19.384 10.549 -23.334 1.00 78.44 104 SER A N 1
ATOM 838 C CA . SER A 1 104 ? 20.468 10.936 -24.254 1.00 78.44 104 SER A CA 1
ATOM 839 C C . SER A 1 104 ? 20.998 9.773 -25.100 1.00 78.44 104 SER A C 1
ATOM 841 O O . SER A 1 104 ? 21.808 9.985 -26.000 1.00 78.44 104 SER A O 1
ATOM 843 N N . TYR A 1 105 ? 20.557 8.546 -24.813 1.00 73.81 105 TYR A N 1
ATOM 844 C CA . TYR A 1 105 ? 20.935 7.349 -25.549 1.00 73.81 105 TYR A CA 1
ATOM 845 C C . TYR A 1 105 ? 19.752 6.859 -26.382 1.00 73.81 105 TYR A C 1
ATOM 847 O O . TYR A 1 105 ? 18.709 6.483 -25.841 1.00 73.81 105 TYR A O 1
ATOM 855 N N . GLU A 1 106 ? 19.919 6.834 -27.699 1.00 72.75 106 GLU A N 1
ATOM 856 C CA . GLU A 1 106 ? 19.035 6.092 -28.589 1.00 72.75 106 GLU A CA 1
ATOM 857 C C . GLU A 1 106 ? 19.537 4.653 -28.653 1.00 72.75 106 GLU A C 1
ATOM 859 O O . GLU A 1 106 ? 20.644 4.380 -29.123 1.00 72.75 106 GLU A O 1
ATOM 864 N N . ARG A 1 107 ? 18.732 3.711 -28.149 1.00 72.38 107 ARG A N 1
ATOM 865 C CA . ARG A 1 107 ? 19.020 2.290 -28.336 1.00 72.38 107 ARG A CA 1
ATOM 866 C C . ARG A 1 107 ? 19.067 2.034 -29.848 1.00 72.38 107 ARG A C 1
ATOM 868 O O . ARG A 1 107 ? 18.047 2.272 -30.500 1.00 72.38 107 ARG A O 1
ATOM 875 N N . PRO A 1 108 ? 20.183 1.522 -30.404 1.00 73.88 108 PRO A N 1
ATOM 876 C CA . PRO A 1 108 ? 20.226 1.143 -31.808 1.00 73.88 108 PRO A CA 1
ATOM 877 C C . PRO A 1 108 ? 19.054 0.203 -32.091 1.00 73.88 108 PRO A C 1
ATOM 879 O O . PRO A 1 108 ? 18.802 -0.678 -31.257 1.00 73.88 108 PRO A O 1
ATOM 882 N N . PRO A 1 109 ? 18.316 0.375 -33.205 1.00 67.81 109 PRO A N 1
ATOM 883 C CA . PRO A 1 109 ? 17.217 -0.520 -33.528 1.00 67.81 109 PRO A CA 1
ATOM 884 C C . PRO A 1 109 ? 17.747 -1.943 -33.425 1.00 67.81 109 PRO A C 1
ATOM 886 O O . PRO A 1 109 ? 18.802 -2.251 -33.990 1.00 67.81 109 PRO A O 1
ATOM 889 N N . ALA A 1 110 ? 17.069 -2.774 -32.625 1.00 58.84 110 ALA A N 1
ATOM 890 C CA . ALA A 1 110 ? 17.434 -4.172 -32.489 1.00 58.84 110 ALA A CA 1
ATOM 891 C C . ALA A 1 110 ? 17.553 -4.708 -33.911 1.00 58.84 110 ALA A C 1
ATOM 893 O O . ALA A 1 110 ? 16.570 -4.671 -34.656 1.00 58.84 110 ALA A O 1
ATOM 894 N N . ARG A 1 111 ? 18.771 -5.095 -34.321 1.00 56.06 111 ARG A N 1
ATOM 895 C CA . ARG A 1 111 ? 18.973 -5.710 -35.628 1.00 56.06 111 ARG A CA 1
ATOM 896 C C . ARG A 1 111 ? 18.007 -6.874 -35.632 1.00 56.06 111 ARG A C 1
ATOM 898 O O . ARG A 1 111 ? 18.177 -7.795 -34.838 1.00 56.06 111 ARG A O 1
ATOM 905 N N . GLN A 1 112 ? 16.965 -6.775 -36.452 1.00 51.44 112 GLN A N 1
ATOM 906 C CA . GLN A 1 112 ? 16.107 -7.893 -36.778 1.00 51.44 112 GLN A CA 1
ATOM 907 C C . GLN A 1 112 ? 17.056 -8.905 -37.403 1.00 51.44 112 GLN A C 1
ATOM 909 O O . GLN A 1 112 ? 17.366 -8.846 -38.592 1.00 51.44 112 GLN A O 1
ATOM 914 N N . THR A 1 113 ? 17.638 -9.765 -36.568 1.00 51.50 113 THR A N 1
ATOM 915 C CA . THR A 1 113 ? 18.284 -10.972 -37.031 1.00 51.50 113 THR A CA 1
ATOM 916 C C . THR A 1 113 ? 17.206 -11.633 -37.852 1.00 51.50 113 THR A C 1
ATOM 918 O O . THR A 1 113 ? 16.095 -11.866 -37.383 1.00 51.50 113 THR A O 1
ATOM 921 N N . ARG A 1 114 ? 17.498 -11.759 -39.140 1.00 50.22 114 ARG A N 1
ATOM 922 C CA . ARG A 1 114 ? 16.632 -12.281 -40.184 1.00 50.22 114 ARG A CA 1
ATOM 923 C C . ARG A 1 114 ? 16.320 -13.744 -39.855 1.00 50.22 114 ARG A C 1
ATOM 925 O O . ARG A 1 114 ? 16.880 -14.659 -40.442 1.00 50.22 114 ARG A O 1
ATOM 932 N N . ALA A 1 115 ? 15.476 -13.959 -38.854 1.00 51.69 115 ALA A N 1
ATOM 933 C CA . ALA A 1 115 ? 15.042 -15.244 -38.342 1.00 51.69 115 ALA A CA 1
ATOM 934 C C . ALA A 1 115 ? 13.859 -15.714 -39.189 1.00 51.69 115 ALA A C 1
ATOM 936 O O . ALA A 1 115 ? 12.731 -15.804 -38.726 1.00 51.69 115 ALA A O 1
ATOM 937 N N . GLN A 1 116 ? 14.123 -15.925 -40.476 1.00 49.50 116 GLN A N 1
ATOM 938 C CA . GLN A 1 116 ? 13.206 -16.595 -41.404 1.00 49.50 116 GLN A CA 1
ATOM 939 C C . GLN A 1 116 ? 13.953 -17.510 -42.380 1.00 49.50 116 GLN A C 1
ATOM 941 O O . GLN A 1 116 ? 13.417 -17.895 -43.412 1.00 49.50 116 GLN A O 1
ATOM 946 N N . GLN A 1 117 ? 15.199 -17.869 -42.080 1.00 51.62 117 GLN A N 1
ATOM 947 C CA . GLN A 1 117 ? 15.855 -18.976 -42.763 1.00 51.62 117 GLN A CA 1
ATOM 948 C C . GLN A 1 117 ? 16.231 -19.986 -41.700 1.00 51.62 117 GLN A C 1
ATOM 950 O O . GLN A 1 117 ? 16.955 -19.645 -40.767 1.00 51.62 117 GLN A O 1
ATOM 955 N N . GLU A 1 118 ? 15.638 -21.170 -41.831 1.00 53.75 118 GLU A N 1
ATOM 956 C CA . GLU A 1 118 ? 15.799 -22.357 -40.999 1.00 53.75 118 GLU A CA 1
ATOM 957 C C . GLU A 1 118 ? 17.225 -22.471 -40.459 1.00 53.75 118 GLU A C 1
ATOM 959 O O . GLU A 1 118 ? 18.142 -22.933 -41.134 1.00 53.75 118 GLU A O 1
ATOM 964 N N . SER A 1 119 ? 17.438 -21.975 -39.243 1.00 58.97 119 SER A N 1
ATOM 965 C CA . SER A 1 119 ? 18.722 -22.096 -38.576 1.00 58.97 119 SER A CA 1
ATOM 966 C C . SER A 1 119 ? 18.590 -23.226 -37.5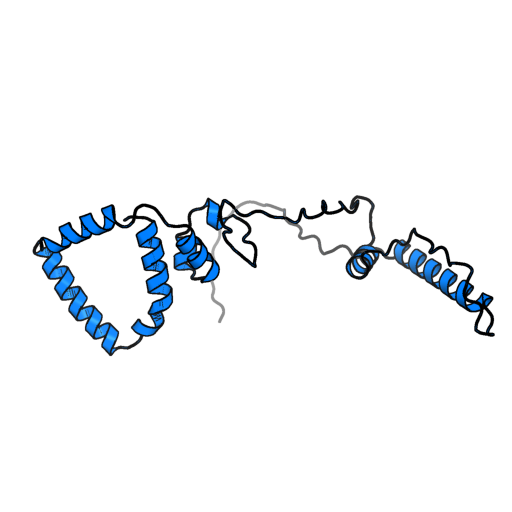83 1.00 58.97 119 SER A C 1
ATOM 968 O O . SER A 1 119 ? 17.848 -23.104 -36.607 1.00 58.97 119 SER A O 1
ATOM 970 N N . ASN A 1 120 ? 19.301 -24.313 -37.862 1.00 70.81 120 ASN A N 1
ATOM 971 C CA . ASN A 1 120 ? 19.485 -25.447 -36.971 1.00 70.81 120 ASN A CA 1
ATOM 972 C C . ASN A 1 120 ? 19.680 -24.948 -35.515 1.00 70.81 120 ASN A C 1
ATOM 974 O O . ASN A 1 120 ? 20.418 -23.973 -35.311 1.00 70.81 120 ASN A O 1
ATOM 978 N N . PRO A 1 121 ? 19.040 -25.563 -34.498 1.00 73.62 121 PRO A N 1
ATOM 979 C CA . PRO A 1 121 ? 19.162 -25.154 -33.092 1.00 73.62 121 PRO A CA 1
ATOM 980 C C . PRO A 1 121 ? 20.615 -24.996 -32.621 1.00 73.62 121 PRO A C 1
ATOM 982 O O . PRO A 1 121 ? 20.910 -24.114 -31.813 1.00 73.62 121 PRO A O 1
ATOM 985 N N . LEU A 1 122 ? 21.546 -25.775 -33.177 1.00 74.25 122 LEU A N 1
ATOM 986 C CA . LEU A 1 122 ? 22.972 -25.643 -32.885 1.00 74.25 122 LEU A CA 1
ATOM 987 C C . LEU A 1 122 ? 23.546 -24.302 -33.391 1.00 74.25 122 LEU A C 1
ATOM 989 O O . LEU A 1 122 ? 24.320 -23.653 -32.693 1.00 74.25 122 LEU A O 1
ATOM 993 N N . THR A 1 123 ? 23.122 -23.816 -34.562 1.00 73.81 123 THR A N 1
ATOM 994 C CA . THR A 1 123 ? 23.509 -22.490 -35.078 1.00 73.81 123 THR A CA 1
ATOM 995 C C . THR A 1 123 ? 22.930 -21.361 -34.228 1.00 73.81 123 THR A C 1
ATOM 997 O O . THR A 1 123 ? 23.605 -20.357 -33.994 1.00 73.81 123 THR A O 1
ATOM 1000 N N . ALA A 1 124 ? 21.695 -21.516 -33.746 1.00 74.56 124 ALA A N 1
ATOM 1001 C CA . ALA A 1 124 ? 21.084 -20.558 -32.827 1.00 74.56 124 ALA A CA 1
ATOM 1002 C C . ALA A 1 124 ? 21.860 -20.487 -31.498 1.00 74.56 124 ALA A C 1
ATOM 1004 O O . ALA A 1 124 ? 22.144 -19.393 -31.009 1.00 74.56 124 ALA A O 1
ATOM 1005 N N . PHE A 1 125 ? 22.292 -21.638 -30.973 1.00 81.75 125 PHE A N 1
ATOM 1006 C CA . PHE A 1 125 ? 23.137 -21.720 -29.783 1.00 81.75 125 PHE A CA 1
ATOM 1007 C C . PHE A 1 125 ? 24.482 -20.997 -29.968 1.00 81.75 125 PHE A C 1
ATOM 1009 O O . PHE A 1 125 ? 24.828 -20.137 -29.156 1.00 81.75 125 PHE A O 1
ATOM 1016 N N . PHE A 1 126 ? 25.211 -21.243 -31.061 1.00 75.88 126 PHE A N 1
ATOM 1017 C CA . PHE A 1 126 ? 26.489 -20.557 -31.296 1.00 75.88 126 PHE A CA 1
ATOM 1018 C C . PHE A 1 126 ? 26.338 -19.053 -31.536 1.00 75.88 126 PHE A C 1
ATOM 1020 O O . PHE A 1 126 ? 27.159 -18.287 -31.040 1.00 75.88 126 PHE A O 1
ATOM 1027 N N . ARG A 1 127 ? 25.263 -18.601 -32.193 1.00 72.81 127 ARG A N 1
ATOM 1028 C CA . ARG A 1 127 ? 24.956 -17.162 -32.312 1.00 72.81 127 ARG A CA 1
ATOM 1029 C C . ARG A 1 127 ? 24.629 -16.508 -30.971 1.00 72.81 127 ARG A C 1
ATOM 1031 O O . ARG A 1 127 ? 24.880 -15.319 -30.802 1.00 72.81 127 ARG A O 1
ATOM 1038 N N . SER A 1 128 ? 24.079 -17.271 -30.024 1.00 74.88 128 SER A N 1
ATOM 1039 C CA . SER A 1 128 ? 23.793 -16.769 -28.676 1.00 74.88 128 SER A CA 1
ATOM 1040 C C . SER A 1 128 ? 25.071 -16.530 -27.864 1.00 74.88 128 SER A C 1
ATOM 1042 O O . SER A 1 128 ? 25.152 -15.553 -27.125 1.00 74.88 128 SER A O 1
ATOM 1044 N N . MET A 1 129 ? 26.090 -17.378 -28.046 1.00 80.00 129 MET A N 1
ATOM 1045 C CA . MET A 1 129 ? 27.388 -17.233 -27.379 1.00 80.00 129 MET A CA 1
ATOM 1046 C C . MET A 1 129 ? 28.333 -16.274 -28.110 1.00 80.00 129 MET A C 1
ATOM 1048 O O . MET A 1 129 ? 29.137 -15.596 -27.478 1.00 80.00 129 MET A O 1
ATOM 1052 N N . LEU A 1 130 ? 28.249 -16.220 -29.440 1.00 76.62 130 LEU A N 1
ATOM 1053 C CA . LEU A 1 130 ? 29.128 -15.439 -30.302 1.00 76.62 130 LEU A CA 1
ATOM 1054 C C . LEU A 1 130 ? 28.271 -14.558 -31.225 1.00 76.62 130 LEU A C 1
ATOM 1056 O O . LEU A 1 130 ? 27.891 -14.991 -32.315 1.00 76.62 130 LEU A O 1
ATOM 1060 N N . PRO A 1 131 ? 27.994 -13.301 -30.832 1.00 67.00 131 PRO A N 1
ATOM 1061 C CA . PRO A 1 131 ? 27.138 -12.393 -31.602 1.00 67.00 131 PRO A CA 1
ATOM 1062 C C . PRO A 1 131 ? 27.640 -12.112 -33.027 1.00 67.00 131 PRO A C 1
ATOM 1064 O O . PRO A 1 131 ? 26.846 -11.785 -33.905 1.00 67.00 131 PRO A O 1
ATOM 1067 N N . ASN A 1 132 ? 28.950 -12.259 -33.253 1.00 62.88 132 ASN A N 1
ATOM 1068 C CA . ASN A 1 132 ? 29.605 -12.058 -34.547 1.00 62.88 132 ASN A CA 1
ATOM 1069 C C . ASN A 1 132 ? 29.846 -13.370 -35.317 1.00 62.88 132 ASN A C 1
ATOM 1071 O O . ASN A 1 132 ? 30.540 -13.358 -36.328 1.00 62.88 132 ASN A O 1
ATOM 1075 N N . PHE A 1 133 ? 29.336 -14.514 -34.849 1.00 68.00 133 PHE A N 1
ATOM 1076 C CA . PHE A 1 133 ? 29.538 -15.780 -35.547 1.00 68.00 133 PHE A CA 1
ATOM 1077 C C . PHE A 1 133 ? 28.583 -15.910 -36.735 1.00 68.00 133 PHE A C 1
ATOM 1079 O O . PHE A 1 133 ? 27.362 -16.032 -36.581 1.00 68.00 133 PHE A O 1
ATOM 1086 N N . ASN A 1 134 ? 29.160 -15.938 -37.931 1.00 66.50 134 ASN A N 1
ATOM 1087 C CA . ASN A 1 134 ? 28.449 -16.171 -39.172 1.00 66.50 134 ASN A CA 1
ATOM 1088 C C . ASN A 1 134 ? 29.164 -17.284 -39.957 1.00 66.50 134 ASN A C 1
ATOM 1090 O O . ASN A 1 134 ? 30.250 -17.050 -40.476 1.00 66.50 134 ASN A O 1
ATOM 1094 N N . PRO A 1 135 ? 28.586 -18.495 -40.060 1.00 62.03 135 PRO A N 1
ATOM 1095 C CA . PRO A 1 135 ? 29.238 -19.627 -40.722 1.00 62.03 135 PRO A CA 1
ATOM 1096 C C . PRO A 1 135 ? 29.409 -19.434 -42.240 1.00 62.03 135 PRO A C 1
ATOM 1098 O O . PRO A 1 135 ? 30.106 -20.218 -42.875 1.00 62.03 135 PRO A O 1
ATOM 1101 N N . GLN A 1 136 ? 28.771 -18.415 -42.831 1.00 57.56 136 GLN A N 1
ATOM 1102 C CA . GLN A 1 136 ? 28.994 -18.006 -44.221 1.00 57.56 136 GLN A CA 1
ATOM 1103 C C . GLN A 1 136 ? 30.095 -16.945 -44.395 1.00 57.56 136 GLN A C 1
ATOM 1105 O O . GLN A 1 136 ? 30.500 -16.700 -45.529 1.00 57.56 136 GLN A O 1
ATOM 1110 N N . GLU A 1 137 ? 30.588 -16.321 -43.321 1.00 60.09 137 GLU A N 1
ATOM 1111 C CA . GLU A 1 137 ? 31.777 -15.466 -43.386 1.00 60.09 137 GLU A CA 1
ATOM 1112 C C . GLU A 1 137 ? 33.017 -16.345 -43.247 1.00 60.09 137 GLU A C 1
ATOM 1114 O O . GLU A 1 137 ? 33.374 -16.785 -42.155 1.00 60.09 137 GLU A O 1
ATOM 1119 N N . VAL A 1 138 ? 33.680 -16.607 -44.371 1.00 55.56 138 VAL A N 1
ATOM 1120 C CA . VAL A 1 138 ? 35.060 -17.091 -44.350 1.00 55.56 138 VAL A CA 1
ATOM 1121 C C . VAL A 1 138 ? 35.907 -15.937 -43.802 1.00 55.56 138 VAL A C 1
ATOM 1123 O O . VAL A 1 138 ? 35.865 -14.853 -44.388 1.00 55.56 138 VAL A O 1
ATOM 1126 N N . PRO A 1 139 ? 36.629 -16.103 -42.679 1.00 50.91 139 PRO A N 1
ATOM 1127 C CA . PRO A 1 139 ? 37.508 -15.054 -42.198 1.00 50.91 139 PRO A CA 1
ATOM 1128 C C . PRO A 1 139 ? 38.613 -14.851 -43.233 1.00 50.91 139 PRO A C 1
ATOM 1130 O O . PRO A 1 139 ? 39.372 -15.776 -43.520 1.00 50.91 139 PRO A O 1
ATOM 1133 N N . ASP A 1 140 ? 38.688 -13.646 -43.792 1.00 52.31 140 ASP A N 1
ATOM 1134 C CA . ASP A 1 140 ? 39.831 -13.217 -44.588 1.00 52.31 140 ASP A CA 1
ATOM 1135 C C . ASP A 1 140 ? 41.026 -13.188 -43.627 1.00 52.31 140 ASP A C 1
ATOM 1137 O O . ASP A 1 140 ? 41.084 -12.362 -42.712 1.00 52.31 140 ASP A O 1
ATOM 1141 N N . VAL A 1 141 ? 41.919 -14.173 -43.731 1.00 51.34 141 VAL A N 1
ATOM 1142 C CA . VAL A 1 141 ? 43.126 -14.223 -42.904 1.00 51.34 141 VAL A CA 1
ATOM 1143 C C . VAL A 1 141 ? 44.030 -13.102 -43.414 1.00 51.34 141 VAL A C 1
ATOM 1145 O O . VAL A 1 141 ? 44.476 -13.188 -44.558 1.00 51.34 141 VAL A O 1
ATOM 1148 N N . PRO A 1 142 ? 44.308 -12.041 -42.631 1.00 43.97 142 PRO A N 1
ATOM 1149 C CA . PRO A 1 142 ? 45.239 -11.021 -43.073 1.00 43.97 142 PRO A CA 1
ATOM 1150 C C . PRO A 1 142 ? 46.614 -11.670 -43.229 1.00 43.97 142 PRO A C 1
ATOM 1152 O O . PRO A 1 142 ? 47.191 -12.204 -42.279 1.00 43.97 142 PRO A O 1
ATOM 1155 N N . ASP A 1 143 ? 47.107 -11.633 -44.458 1.00 47.72 143 ASP A N 1
ATOM 1156 C CA . ASP A 1 143 ? 48.413 -12.116 -44.878 1.00 47.72 143 ASP A CA 1
ATOM 1157 C C . ASP A 1 143 ? 49.495 -11.253 -44.197 1.00 47.72 143 ASP A C 1
ATOM 1159 O O . ASP A 1 143 ? 49.903 -10.208 -44.705 1.00 47.72 143 ASP A O 1
ATOM 1163 N N . GLY A 1 144 ? 49.866 -11.579 -42.953 1.00 50.47 144 GLY A N 1
ATOM 1164 C CA . GLY A 1 144 ? 50.698 -10.659 -42.174 1.00 50.47 144 GLY A CA 1
ATOM 1165 C C . GLY A 1 144 ? 50.962 -11.020 -40.717 1.00 50.47 144 GLY A C 1
ATOM 1166 O O . GLY A 1 144 ? 50.667 -10.227 -39.828 1.00 50.47 144 GLY A O 1
ATOM 1167 N N . ALA A 1 145 ? 51.597 -12.164 -40.456 1.00 38.62 145 ALA A N 1
ATOM 1168 C CA . ALA A 1 145 ? 52.333 -12.385 -39.208 1.00 38.62 145 ALA A CA 1
ATOM 1169 C C . ALA A 1 145 ? 53.610 -13.192 -39.489 1.00 38.62 145 ALA A C 1
ATOM 1171 O O . ALA A 1 145 ? 53.680 -14.405 -39.300 1.00 38.62 145 ALA A O 1
ATOM 1172 N N . VAL A 1 146 ? 54.637 -12.500 -39.989 1.00 46.00 146 VAL A N 1
ATOM 1173 C CA . VAL A 1 146 ? 55.988 -13.046 -40.167 1.00 46.00 146 VAL A CA 1
ATOM 1174 C C . VAL A 1 146 ? 56.646 -13.142 -38.792 1.00 46.00 146 VAL A C 1
ATOM 1176 O O . VAL A 1 146 ? 57.123 -12.143 -38.258 1.00 46.00 146 VAL A O 1
ATOM 1179 N N . GLY A 1 147 ? 56.659 -14.334 -38.196 1.00 37.53 147 GLY A N 1
ATOM 1180 C CA . GLY A 1 147 ? 57.340 -14.527 -36.915 1.00 37.53 147 GLY A CA 1
ATOM 1181 C C . GLY A 1 147 ? 57.084 -15.866 -36.236 1.00 37.53 147 GLY A C 1
ATOM 1182 O O . GLY A 1 147 ? 56.622 -15.887 -35.103 1.00 37.53 147 GLY A O 1
ATOM 1183 N N . GLY A 1 148 ? 57.389 -16.983 -36.896 1.00 36.81 148 GLY A N 1
ATOM 1184 C CA . GLY A 1 148 ? 57.363 -18.296 -36.246 1.00 36.81 148 GLY A CA 1
ATOM 1185 C C . GLY A 1 148 ? 57.513 -19.433 -37.243 1.00 36.81 148 GLY A C 1
ATOM 1186 O O . GLY A 1 148 ? 56.558 -19.810 -37.908 1.00 36.81 148 GLY A O 1
ATOM 1187 N N . ALA A 1 149 ? 58.723 -19.970 -37.366 1.00 43.16 149 ALA A N 1
ATOM 1188 C CA . ALA A 1 149 ? 59.013 -21.129 -38.195 1.00 43.16 149 ALA A CA 1
ATOM 1189 C C . ALA A 1 149 ? 58.364 -22.401 -37.610 1.00 43.16 149 ALA A C 1
ATOM 1191 O O . ALA A 1 149 ? 58.955 -23.075 -36.772 1.00 43.16 149 ALA A O 1
ATOM 1192 N N . ALA A 1 150 ? 57.152 -22.716 -38.067 1.00 38.97 150 ALA A N 1
ATOM 1193 C CA . ALA A 1 150 ? 56.562 -24.053 -38.135 1.00 38.97 150 ALA A CA 1
ATOM 1194 C C . ALA A 1 150 ? 55.473 -24.029 -39.228 1.00 38.97 150 ALA A C 1
ATOM 1196 O O . ALA A 1 150 ? 54.794 -23.022 -39.397 1.00 38.97 150 ALA A O 1
ATOM 1197 N N . ALA A 1 151 ? 55.373 -25.096 -40.022 1.00 41.94 151 ALA A N 1
ATOM 1198 C CA . ALA A 1 151 ? 54.648 -25.170 -41.296 1.00 41.94 151 ALA A CA 1
ATOM 1199 C C . ALA A 1 151 ? 53.245 -24.493 -41.312 1.00 41.94 151 ALA A C 1
ATOM 1201 O O . ALA A 1 151 ? 52.367 -24.906 -40.554 1.00 41.94 151 ALA A O 1
ATOM 1202 N N . PRO A 1 152 ? 52.985 -23.510 -42.204 1.00 48.28 152 PRO A N 1
ATOM 1203 C CA . PRO A 1 152 ? 51.702 -22.795 -42.274 1.00 48.28 152 PRO A CA 1
ATOM 1204 C C . PRO A 1 152 ? 50.585 -23.595 -42.967 1.00 48.28 152 PRO A C 1
ATOM 1206 O O . PRO A 1 152 ? 49.414 -23.240 -42.864 1.00 48.28 152 PRO A O 1
ATOM 1209 N N . THR A 1 153 ? 50.918 -24.686 -43.654 1.00 54.50 153 THR A N 1
ATOM 1210 C CA . THR A 1 153 ? 49.962 -25.473 -44.442 1.00 54.50 153 THR A CA 1
ATOM 1211 C C . THR A 1 153 ? 49.063 -26.369 -43.591 1.00 54.50 153 THR A C 1
ATOM 1213 O O . THR A 1 153 ? 47.883 -26.500 -43.906 1.00 54.50 153 THR A O 1
ATOM 1216 N N . ASP A 1 154 ? 49.566 -26.929 -42.486 1.00 56.31 154 ASP A N 1
ATOM 1217 C CA . ASP A 1 154 ? 48.806 -27.905 -41.685 1.00 56.31 154 ASP A CA 1
ATOM 1218 C C . ASP A 1 154 ? 47.741 -27.251 -40.794 1.00 56.31 154 ASP A C 1
ATOM 1220 O O . ASP A 1 154 ? 46.646 -27.788 -40.637 1.00 56.31 154 ASP A O 1
ATOM 1224 N N . MET A 1 155 ? 48.014 -26.066 -40.237 1.00 54.09 155 MET A N 1
ATOM 1225 C CA . MET A 1 155 ? 47.049 -25.373 -39.374 1.00 54.09 155 MET A CA 1
ATOM 1226 C C . MET A 1 155 ? 45.908 -24.748 -40.183 1.00 54.09 155 MET A C 1
ATOM 1228 O O . MET A 1 155 ? 44.751 -24.827 -39.776 1.00 54.09 155 MET A O 1
ATOM 1232 N N . GLN A 1 156 ? 46.214 -24.176 -41.351 1.00 57.09 156 GLN A N 1
ATOM 1233 C CA . GLN A 1 156 ? 45.201 -23.627 -42.256 1.00 57.09 156 GLN A CA 1
ATOM 1234 C C . GLN A 1 156 ? 44.324 -24.737 -42.851 1.00 57.09 156 GLN A C 1
ATOM 1236 O O . GLN A 1 156 ? 43.101 -24.597 -42.879 1.00 57.09 156 GLN A O 1
ATOM 1241 N N . ALA A 1 157 ? 44.920 -25.875 -43.227 1.00 63.25 157 ALA A N 1
ATOM 1242 C CA . ALA A 1 157 ? 44.168 -27.062 -43.630 1.00 63.25 157 ALA A CA 1
ATOM 1243 C C . ALA A 1 157 ? 43.318 -27.623 -42.476 1.00 63.25 157 ALA A C 1
ATOM 1245 O O . ALA A 1 157 ? 42.172 -28.010 -42.693 1.00 63.25 157 ALA A O 1
ATOM 1246 N N . GLY A 1 158 ? 43.838 -27.606 -41.243 1.00 63.75 158 GLY A N 1
ATOM 1247 C CA . GLY A 1 158 ? 43.116 -28.036 -40.044 1.00 63.75 158 GLY A CA 1
ATOM 1248 C C . GLY A 1 158 ? 41.905 -27.159 -39.710 1.00 63.75 158 GLY A C 1
ATOM 1249 O O . GLY A 1 158 ? 40.851 -27.683 -39.356 1.00 63.75 158 GLY A O 1
ATOM 1250 N N . ILE A 1 159 ? 42.016 -25.837 -39.876 1.00 63.47 159 ILE A N 1
ATOM 1251 C CA . ILE A 1 159 ? 40.895 -24.900 -39.690 1.00 63.47 159 ILE A CA 1
ATOM 1252 C C . ILE A 1 159 ? 39.854 -25.074 -40.802 1.00 63.47 159 ILE A C 1
ATOM 1254 O O . ILE A 1 159 ? 38.657 -25.097 -40.514 1.00 63.47 159 ILE A O 1
ATOM 1258 N N . GLY A 1 160 ? 40.294 -25.255 -42.051 1.00 68.56 160 GLY A N 1
ATOM 1259 C CA . GLY A 1 160 ? 39.404 -25.551 -43.175 1.00 68.56 160 GLY A CA 1
ATOM 1260 C C . GLY A 1 160 ? 38.627 -26.852 -42.967 1.00 68.56 160 GLY A C 1
ATOM 1261 O O . GLY A 1 160 ? 37.405 -26.863 -43.076 1.00 68.56 160 GLY A O 1
ATOM 1262 N N . ALA A 1 161 ? 39.313 -27.925 -42.563 1.00 73.94 161 ALA A N 1
ATOM 1263 C CA . ALA A 1 161 ? 38.693 -29.212 -42.256 1.00 73.94 161 ALA A CA 1
ATOM 1264 C C . ALA A 1 161 ? 37.717 -29.130 -41.070 1.00 73.94 161 ALA A C 1
ATOM 1266 O O . ALA A 1 161 ? 36.676 -29.784 -41.085 1.00 73.94 161 ALA A O 1
ATOM 1267 N N . LEU A 1 162 ? 38.015 -28.304 -40.061 1.00 72.81 162 LEU A N 1
ATOM 1268 C CA . LEU A 1 162 ? 37.119 -28.073 -38.929 1.00 72.81 162 LEU A CA 1
ATOM 1269 C C . LEU A 1 162 ? 35.853 -27.317 -39.347 1.00 72.81 162 LEU A C 1
ATOM 1271 O O . LEU A 1 162 ? 34.758 -27.713 -38.954 1.00 72.81 162 LEU A O 1
ATOM 1275 N N . MET A 1 163 ? 35.978 -26.251 -40.145 1.00 73.06 163 MET A N 1
ATOM 1276 C CA . MET A 1 163 ? 34.814 -25.518 -40.654 1.00 73.06 163 MET A CA 1
ATOM 1277 C C . MET A 1 163 ? 33.950 -26.390 -41.569 1.00 73.06 163 MET A C 1
ATOM 1279 O O . MET A 1 163 ? 32.724 -26.338 -41.470 1.00 73.06 163 MET A O 1
ATOM 1283 N N . GLU A 1 164 ? 34.571 -27.234 -42.396 1.00 75.12 164 GLU A N 1
ATOM 1284 C CA . GLU A 1 164 ? 33.874 -28.210 -43.238 1.00 75.12 164 GLU A CA 1
ATOM 1285 C C . GLU A 1 164 ? 33.121 -29.237 -42.377 1.00 75.12 164 GLU A C 1
ATOM 1287 O O . GLU A 1 164 ? 31.927 -29.452 -42.571 1.00 75.12 164 GLU A O 1
ATOM 1292 N N . ALA A 1 165 ? 33.776 -29.795 -41.353 1.00 75.44 165 ALA A N 1
ATOM 1293 C CA . ALA A 1 165 ? 33.163 -30.744 -40.426 1.00 75.44 165 ALA A CA 1
ATOM 1294 C C . ALA A 1 165 ? 32.013 -30.118 -39.616 1.00 75.44 165 ALA A C 1
ATOM 1296 O O . ALA A 1 165 ? 30.987 -30.759 -39.392 1.00 75.44 165 ALA A O 1
ATOM 1297 N N . MET A 1 166 ? 32.144 -28.855 -39.197 1.00 67.62 166 MET A N 1
ATOM 1298 C CA . MET A 1 166 ? 31.073 -28.123 -38.512 1.00 67.62 166 MET A CA 1
ATOM 1299 C C . MET A 1 166 ? 29.895 -27.828 -39.444 1.00 67.62 166 MET A C 1
ATOM 1301 O O . MET A 1 166 ? 28.745 -27.902 -39.012 1.00 67.62 166 MET A O 1
ATOM 1305 N N . ARG A 1 167 ? 30.160 -27.512 -40.717 1.00 76.06 167 ARG A N 1
ATOM 1306 C CA . ARG A 1 167 ? 29.124 -27.303 -41.735 1.00 76.06 167 ARG A CA 1
ATOM 1307 C C . ARG A 1 167 ? 28.378 -28.597 -42.043 1.00 76.06 167 ARG A C 1
ATOM 1309 O O . ARG A 1 167 ? 27.153 -28.577 -42.125 1.00 76.06 167 ARG A O 1
ATOM 1316 N N . ASP A 1 168 ? 29.100 -29.703 -42.171 1.00 75.62 168 ASP A N 1
ATOM 1317 C CA . ASP A 1 168 ? 28.517 -31.022 -42.406 1.00 75.62 168 ASP A CA 1
ATOM 1318 C C . ASP A 1 168 ? 27.658 -31.467 -41.212 1.00 75.62 168 ASP A C 1
ATOM 1320 O O . ASP A 1 168 ? 26.493 -31.828 -41.376 1.00 75.62 168 ASP A O 1
ATOM 1324 N N . LEU A 1 169 ? 28.160 -31.292 -39.984 1.00 73.50 169 LEU A N 1
ATOM 1325 C CA . LEU A 1 169 ? 27.400 -31.540 -38.757 1.00 73.50 169 LEU A CA 1
ATOM 1326 C C . LEU A 1 169 ? 26.113 -30.695 -38.696 1.00 73.50 169 LEU A C 1
ATOM 1328 O O . LEU A 1 169 ? 25.039 -31.212 -38.388 1.00 73.50 169 LEU A O 1
ATOM 1332 N N . LEU A 1 170 ? 26.200 -29.402 -39.020 1.00 70.31 170 LEU A N 1
ATOM 1333 C CA . LEU A 1 170 ? 25.047 -28.498 -39.065 1.00 70.31 170 LEU A CA 1
ATOM 1334 C C . LEU A 1 170 ? 24.010 -28.891 -40.124 1.00 70.31 170 LEU A C 1
ATOM 1336 O O . LEU A 1 170 ? 22.822 -28.650 -39.917 1.00 70.31 170 LEU A O 1
ATOM 1340 N N . ASN A 1 171 ? 24.430 -29.498 -41.230 1.00 70.00 171 ASN A N 1
ATOM 1341 C CA . ASN A 1 171 ? 23.517 -29.956 -42.275 1.00 70.00 171 ASN A CA 1
ATOM 1342 C C . ASN A 1 171 ? 22.857 -31.302 -41.938 1.00 70.00 171 ASN A C 1
ATOM 1344 O O . ASN A 1 171 ? 21.776 -31.587 -42.450 1.00 70.00 171 ASN A O 1
ATOM 1348 N N . ASN A 1 172 ? 23.481 -32.120 -41.083 1.00 70.62 172 ASN A N 1
ATOM 1349 C CA . ASN A 1 172 ? 23.040 -33.492 -40.818 1.00 70.62 172 ASN A CA 1
ATOM 1350 C C . ASN A 1 172 ? 22.326 -33.698 -39.469 1.00 70.62 172 ASN A C 1
ATOM 1352 O O . ASN A 1 172 ? 21.720 -34.749 -39.251 1.00 70.62 172 ASN A O 1
ATOM 1356 N N . ILE A 1 173 ? 22.354 -32.721 -38.555 1.00 66.75 173 ILE A N 1
ATOM 1357 C CA . ILE A 1 173 ? 21.552 -32.784 -37.323 1.00 66.75 173 ILE A CA 1
ATOM 1358 C C . ILE A 1 173 ? 20.080 -32.548 -37.675 1.00 66.75 173 ILE A C 1
ATOM 1360 O O . ILE A 1 173 ? 19.669 -31.432 -37.991 1.00 66.75 173 ILE A O 1
ATOM 1364 N N . ARG A 1 174 ? 19.270 -33.603 -37.562 1.00 58.28 174 ARG A N 1
ATOM 1365 C CA . ARG A 1 174 ? 17.810 -33.490 -37.543 1.00 58.28 174 ARG A CA 1
ATOM 1366 C C . ARG A 1 174 ? 17.370 -33.159 -36.115 1.00 58.28 174 ARG A C 1
ATOM 1368 O O . ARG A 1 174 ? 17.774 -33.881 -35.201 1.00 58.28 174 ARG A O 1
ATOM 1375 N N . PRO A 1 175 ? 16.582 -32.098 -35.888 1.00 58.44 175 PRO A N 1
ATOM 1376 C CA . PRO A 1 175 ? 15.970 -31.892 -34.585 1.00 58.44 175 PRO A CA 1
ATOM 1377 C C . PRO A 1 175 ? 15.095 -33.107 -34.248 1.00 58.44 175 PRO A C 1
ATOM 1379 O O . PRO A 1 175 ? 14.347 -33.592 -35.092 1.00 58.44 175 PRO A O 1
ATOM 1382 N N . VAL A 1 176 ? 15.223 -33.623 -33.024 1.00 56.16 176 VAL A N 1
ATOM 1383 C CA . VAL A 1 176 ? 14.212 -34.523 -32.461 1.00 56.16 176 VAL A CA 1
ATOM 1384 C C . VAL A 1 176 ? 12.982 -33.660 -32.225 1.00 56.16 176 VAL A C 1
ATOM 1386 O O . VAL A 1 176 ? 13.067 -32.672 -31.493 1.00 56.16 176 VAL A O 1
ATOM 1389 N N . ASP A 1 177 ? 11.877 -33.998 -32.884 1.00 50.69 177 ASP A N 1
ATOM 1390 C CA . ASP A 1 177 ? 10.605 -33.319 -32.674 1.00 50.69 177 ASP A CA 1
ATOM 1391 C C . ASP A 1 177 ? 10.258 -33.373 -31.182 1.00 50.69 177 ASP A C 1
ATOM 1393 O O . ASP A 1 177 ? 10.243 -34.442 -30.563 1.00 50.69 177 ASP A O 1
ATOM 1397 N N . ALA A 1 178 ? 10.026 -32.201 -30.586 1.00 52.97 178 ALA A N 1
ATOM 1398 C CA . ALA A 1 178 ? 9.474 -32.124 -29.243 1.00 52.97 178 ALA A CA 1
ATOM 1399 C C . ALA A 1 178 ? 8.144 -32.903 -29.220 1.00 52.97 178 ALA A C 1
ATOM 1401 O O . ALA A 1 178 ? 7.405 -32.830 -30.209 1.00 52.97 178 ALA A O 1
ATOM 1402 N N . PRO A 1 179 ? 7.816 -33.639 -28.139 1.00 43.25 179 PRO A N 1
ATOM 1403 C CA . PRO A 1 179 ? 6.538 -34.328 -28.044 1.00 43.25 179 PRO A CA 1
ATOM 1404 C C . PRO A 1 179 ? 5.419 -33.324 -28.298 1.00 43.25 179 PRO A C 1
ATOM 1406 O O . PRO A 1 179 ? 5.324 -32.293 -27.630 1.00 43.25 179 PRO A O 1
ATOM 1409 N N . ARG A 1 180 ? 4.626 -33.603 -29.327 1.00 48.03 180 ARG A N 1
ATOM 1410 C CA . ARG A 1 180 ? 3.465 -32.811 -29.699 1.00 48.03 180 ARG A CA 1
ATOM 1411 C C . ARG A 1 180 ? 2.465 -32.953 -28.548 1.00 48.03 180 ARG A C 1
ATOM 1413 O O . ARG A 1 180 ? 2.043 -34.061 -28.235 1.00 48.03 180 ARG A O 1
ATOM 1420 N N . GLU A 1 181 ? 2.156 -31.860 -27.852 1.00 50.88 181 GLU A N 1
ATOM 1421 C CA . GLU A 1 181 ? 0.997 -31.833 -26.959 1.00 50.88 181 GLU A CA 1
ATOM 1422 C C . GLU A 1 181 ? -0.248 -31.898 -27.848 1.00 50.88 181 GLU A C 1
ATOM 1424 O O . GLU A 1 181 ? -0.687 -30.900 -28.423 1.00 50.88 181 GLU A O 1
ATOM 1429 N N . ASP A 1 182 ? -0.764 -33.111 -28.023 1.00 42.41 182 ASP A N 1
ATOM 1430 C CA . ASP A 1 182 ? -1.954 -33.404 -28.811 1.00 42.41 182 ASP A CA 1
ATOM 1431 C C . ASP A 1 182 ? -3.205 -32.921 -28.062 1.00 42.41 182 ASP A C 1
ATOM 1433 O O . ASP A 1 182 ? -3.934 -33.678 -27.426 1.00 42.41 182 ASP A O 1
ATOM 1437 N N . GLY A 1 183 ? -3.458 -31.618 -28.127 1.00 44.16 183 GLY A N 1
ATOM 1438 C CA . GLY A 1 183 ? -4.742 -31.036 -27.768 1.00 44.16 183 GLY A CA 1
ATOM 1439 C C . GLY A 1 183 ? -5.710 -31.085 -28.948 1.00 44.16 183 GLY A C 1
ATOM 1440 O O . GLY A 1 183 ? -5.712 -30.153 -29.745 1.00 44.16 183 GLY A O 1
ATOM 1441 N N . GLN A 1 184 ? -6.527 -32.142 -29.044 1.00 39.16 184 GLN A N 1
ATOM 1442 C CA . GLN A 1 184 ? -7.977 -32.101 -29.335 1.00 39.16 184 GLN A CA 1
ATOM 1443 C C . GLN A 1 184 ? -8.513 -33.468 -29.780 1.00 39.16 184 GLN A C 1
ATOM 1445 O O . GLN A 1 184 ? -8.234 -33.943 -30.876 1.00 39.16 184 GLN A O 1
ATOM 1450 N N . GLY A 1 185 ? -9.392 -34.023 -28.953 1.00 33.16 185 GLY A N 1
ATOM 1451 C CA . GLY A 1 185 ? -10.399 -35.006 -29.328 1.00 33.16 185 GLY A CA 1
ATOM 1452 C C . GLY A 1 185 ? -11.518 -34.883 -28.306 1.00 33.16 185 GLY A C 1
ATOM 1453 O O . GLY A 1 185 ? -11.368 -35.350 -27.183 1.00 33.16 185 GLY A O 1
ATOM 1454 N N . GLY A 1 186 ? -12.557 -34.118 -28.638 1.00 37.19 186 GLY A N 1
ATOM 1455 C CA . GLY A 1 186 ? -13.767 -34.068 -27.828 1.00 37.19 186 GLY A CA 1
ATOM 1456 C C . GLY A 1 186 ? -14.620 -35.289 -28.121 1.00 37.19 186 GLY A C 1
ATOM 1457 O O . GLY A 1 186 ? -14.735 -35.638 -29.286 1.00 37.19 186 GLY A O 1
ATOM 1458 N N . ASP A 1 187 ? -15.218 -35.866 -27.082 1.00 37.53 187 ASP A N 1
ATOM 1459 C CA . ASP A 1 187 ? -16.424 -36.683 -27.177 1.00 37.53 187 ASP A CA 1
ATOM 1460 C C . ASP A 1 187 ? -17.255 -36.496 -25.892 1.00 37.53 187 ASP A C 1
ATOM 1462 O O . ASP A 1 187 ? -16.764 -36.615 -24.772 1.00 37.53 187 ASP A O 1
ATOM 1466 N N . GLU A 1 188 ? -18.477 -36.037 -26.148 1.00 37.31 188 GLU A N 1
ATOM 1467 C CA . GLU A 1 188 ? -19.784 -36.217 -25.504 1.00 37.31 188 GLU A CA 1
ATOM 1468 C C . GLU A 1 188 ? -19.920 -36.691 -24.036 1.00 37.31 188 GLU A C 1
ATOM 1470 O O . GLU A 1 188 ? -19.291 -37.626 -23.554 1.00 37.31 188 GLU A O 1
ATOM 1475 N N . PHE A 1 189 ? -20.867 -36.029 -23.357 1.00 39.34 189 PHE A N 1
ATOM 1476 C CA . PHE A 1 189 ? -21.489 -36.387 -22.079 1.00 39.34 189 PHE A CA 1
ATOM 1477 C C . PHE A 1 189 ? -22.086 -37.809 -22.084 1.00 39.34 189 PHE A C 1
ATOM 1479 O O . PHE A 1 189 ? -22.817 -38.128 -23.017 1.00 39.34 189 PHE A O 1
ATOM 1486 N N . ASP A 1 190 ? -21.911 -38.579 -20.999 1.00 34.53 190 ASP A N 1
ATOM 1487 C CA . ASP A 1 190 ? -23.043 -39.059 -20.178 1.00 34.53 190 ASP A CA 1
ATOM 1488 C C . ASP A 1 190 ? -22.607 -39.688 -18.832 1.00 34.53 190 ASP A C 1
ATOM 1490 O O . ASP A 1 190 ? -21.510 -40.225 -18.681 1.00 34.53 190 ASP A O 1
ATOM 1494 N N . ASP A 1 191 ? -23.507 -39.570 -17.856 1.00 42.09 191 ASP A N 1
ATOM 1495 C CA . ASP A 1 191 ? -23.425 -39.896 -16.425 1.00 42.09 191 ASP A CA 1
ATOM 1496 C C . ASP A 1 191 ? -23.097 -41.359 -16.051 1.00 42.09 191 ASP A C 1
ATOM 1498 O O . ASP A 1 191 ? -23.726 -42.275 -16.579 1.00 42.09 191 ASP A O 1
ATOM 1502 N N . GLN A 1 192 ? -22.275 -41.581 -15.003 1.00 35.47 192 GLN A N 1
ATOM 1503 C CA . GLN A 1 192 ? -22.680 -42.321 -13.780 1.00 35.47 192 GLN A CA 1
ATOM 1504 C C . GLN A 1 192 ? -21.561 -42.508 -12.731 1.00 35.47 192 GLN A C 1
ATOM 1506 O O . GLN A 1 192 ? -20.465 -42.970 -13.029 1.00 35.47 192 GLN A O 1
ATOM 1511 N N . ASP A 1 193 ? -21.919 -42.183 -11.482 1.00 42.25 193 ASP A N 1
ATOM 1512 C CA . ASP A 1 193 ? -21.539 -42.803 -10.200 1.00 42.25 193 ASP A CA 1
ATOM 1513 C C . ASP A 1 193 ? -20.294 -43.713 -10.128 1.00 42.25 193 ASP A C 1
ATOM 1515 O O . ASP A 1 193 ? -20.330 -44.874 -10.535 1.00 42.25 193 ASP A O 1
ATOM 1519 N N . ASN A 1 194 ? -19.260 -43.269 -9.401 1.00 39.75 194 ASN A N 1
ATOM 1520 C CA . ASN A 1 194 ? -18.926 -43.824 -8.075 1.00 39.75 194 ASN A CA 1
ATOM 1521 C C . ASN A 1 194 ? -17.639 -43.210 -7.499 1.00 39.75 194 ASN A C 1
ATOM 1523 O O . ASN A 1 194 ? -16.570 -43.267 -8.101 1.00 39.75 194 ASN A O 1
ATOM 1527 N N . ASN A 1 195 ? -17.744 -42.713 -6.267 1.00 45.72 195 ASN A N 1
ATOM 1528 C CA . ASN A 1 195 ? -16.630 -42.580 -5.323 1.00 45.72 195 ASN A CA 1
ATOM 1529 C C . ASN A 1 195 ? -16.119 -44.000 -4.967 1.00 45.72 195 ASN A C 1
ATOM 1531 O O . ASN A 1 195 ? -16.956 -44.898 -4.833 1.00 45.72 195 ASN A O 1
ATOM 1535 N N . PRO A 1 196 ? -14.803 -44.245 -4.813 1.00 49.75 196 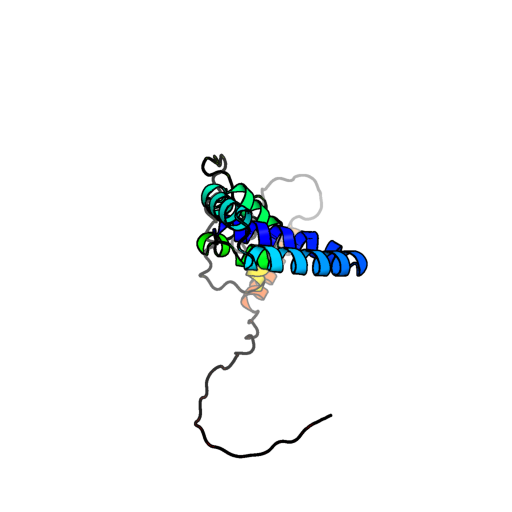PRO A N 1
ATOM 1536 C CA . PRO A 1 196 ? -14.197 -44.055 -3.490 1.00 49.75 196 PRO A CA 1
ATOM 1537 C C . PRO A 1 196 ? -12.732 -43.561 -3.497 1.00 49.75 196 PRO A C 1
ATOM 1539 O O . PRO A 1 196 ? -11.897 -44.004 -4.282 1.00 49.75 196 PRO A O 1
ATOM 1542 N N . GLU A 1 197 ? -12.454 -42.627 -2.584 1.00 42.66 197 GLU A N 1
ATOM 1543 C CA . GLU A 1 197 ? -11.493 -42.767 -1.470 1.00 42.66 197 GLU A CA 1
ATOM 1544 C C . GLU A 1 197 ? -10.233 -43.621 -1.730 1.00 42.66 197 GLU A C 1
ATOM 1546 O O . GLU A 1 197 ? -10.318 -44.841 -1.846 1.00 42.66 197 GLU A O 1
ATOM 1551 N N . TRP A 1 198 ? -9.058 -42.978 -1.720 1.00 51.47 198 TRP A N 1
ATOM 1552 C CA . TRP A 1 198 ? -7.773 -43.646 -1.495 1.00 51.47 198 TRP A CA 1
ATOM 1553 C C . TRP A 1 198 ? -6.893 -42.810 -0.558 1.00 51.47 198 TRP A C 1
ATOM 1555 O O . TRP A 1 198 ? -6.749 -41.600 -0.751 1.00 51.47 198 TRP A O 1
ATOM 1565 N N . ASP A 1 199 ? -6.390 -43.523 0.452 1.00 43.91 199 ASP A N 1
ATOM 1566 C CA . ASP A 1 199 ? -5.518 -43.146 1.574 1.00 43.91 199 ASP A CA 1
ATOM 1567 C C . ASP A 1 199 ? -4.264 -42.321 1.225 1.00 43.91 199 ASP A C 1
ATOM 1569 O O . ASP A 1 199 ? -3.631 -42.578 0.172 1.00 43.91 199 ASP A O 1
#

Organism: Lingula anatina (NCBI:txid7574)

Secondary structure (DSSP, 8-state):
--HHHHHHHHHHHHHHGGGG--HHHHHHHHHHHHHHHHHHHTT-HHHHHHHHHHHHH--S--HHHHHHHHHHT-HHHHTTS-HHHHSS---SS-SS--TT------PPP-----TTS---HHHHHHHHH-TT--TT------S------S-HHHHHHHHHHHHHHHHHHHHH-PPPPPP--------------------

Radius of gyration: 33.72 Å; chains: 1; bounding box: 82×61×69 Å

Sequence (199 aa):
QPEGLKQLIALYIGRCHPCWKDPDVVRWLEKNVKEVIKRVDDGDPLAEEYRKKRQGRYRGTPRNIFRHILISEIKDATAALPPHLANTPVMSYDPLPPEDSISSYERPPARQTRAQQESNPLTAFFRSMLPNFNPQEVPDVPDGAVGGAAAPTDMQAGIGALMEAMRDLLNNIRPVDAPREDGQGGDEFDDQDNNPEWD

pLDDT: mean 74.31, std 19.55, range [33.16, 97.5]

InterPro domains:
  IPR006994 TCF25/Rqc1 [PF04910] (3-98)
  IPR006994 TCF25/Rqc1 [PTHR22684] (2-180)

Foldseek 3Di:
DQLQVQLVVLVCCLVCVVVCPDPVNVVVVVVVVVVVVVCVVVPPVVVVVVVVVVVPPRDDHDPVSLQCLVVVVRVSSLVSDDPVLNPDPADPVGRGDPPPDDDPDDDDPPPPPVPPPDFQVVNVVVCVVPVPDDLPDDPPDPPDDPDDPDDPVPVVVVVVVVSVVVVVVRVPDDDDDDPPPPPDDDDDDDDDDDDDDDD